Protein AF-A0AAX6HJP5-F1 (afdb_monomer)

Sequence (313 aa):
MLALNCLAAVKKLGSAKICCSQFFSIIPDIIGRLMDRLLDFVPIQKAYYSMKDIGLCREFLFHFGPRAATIKYKNDHGAEEREFWIDLVQNQLQRAIDREKIWSRLTTSESIEVLEKDLAIFGFFIALGRSTQSFLSASGVPIMGDSIEGVIRYLIGGSVLYYPQLSSISSYQLYVEVVCEELEWFPFYQSNLPDSKQMTENKSKQEGIPHREAISLVLDVCSYWMTSFIKHSTLLENPSNIKAKRFLSRGHSKLTECMEELGVPNRDGRVKDIIKDKRNQGSETYLSFSTELNSFDKALASVEEALIRLEVC

Foldseek 3Di:
DVVLLVLLVVVVCPPVNPVDPPVVVCSLVVNLVVLVVVVVPDPLLVSLVVCVVSPNNLSSLLSCLVVLLDPPPPDPVVLVVLLSVQVVQLVLQLVLCVVVVLVVLADDPDDNVLVSNLLSLLLVLLLLLVLLVVLCVVLVHDPPDPLVVVLSCLSNVVVCVVGVSCVPPVSSVVSNVSSNVSCVSHNNDDPDDDPPPDDPDDDDDDPGDPNLRSVLSSLSSQLSVLVSCQPNPPSVVDPSNVPSNVSSVVSNVSSVVSCVVSVVPPCVVVVPVVPPVPPDDDPDDPVVPVVVVVVVVVVNVVVVVVVVVVVVD

Mean predicted aligned error: 12.37 Å

Nearest PDB structures (foldseek):
  2c41-assembly1_C  TM=4.604E-01  e=9.462E-01  Thermosynechococcus vestitus BP-1
  3uno-assembly1_D  TM=4.240E-01  e=1.290E+00  Mycobacterium tuberculosis
  3uno-assembly1_R  TM=4.024E-01  e=1.234E+00  Mycobacterium tuberculosis
  6wm4-assembly1_8  TM=1.820E-01  e=6.643E+00  Homo sapiens

InterPro domains:
  IPR044202 LETM1/MDM38-like [PTHR14009] (2-299)

Radius of gyration: 22.21 Å; Cα contacts (8 Å, |Δi|>4): 219; chains: 1; bounding box: 70×58×52 Å

Structure (mmCIF, N/CA/C/O backbone):
data_AF-A0AAX6HJP5-F1
#
_entry.id   AF-A0AAX6HJP5-F1
#
loop_
_atom_site.group_PDB
_atom_site.id
_atom_site.type_symbol
_atom_site.label_atom_id
_atom_site.label_alt_id
_atom_site.label_comp_id
_atom_site.label_asym_id
_atom_site.label_entity_id
_atom_site.label_seq_id
_atom_site.pdbx_PDB_ins_code
_atom_site.Cartn_x
_atom_site.Cartn_y
_atom_site.Cartn_z
_atom_site.occupancy
_atom_site.B_iso_or_equiv
_atom_site.auth_seq_id
_atom_site.auth_comp_id
_atom_site.auth_asym_id
_atom_site.auth_atom_id
_atom_site.pdbx_PDB_model_num
ATOM 1 N N . MET A 1 1 ? 17.247 5.279 -22.057 1.00 88.69 1 MET A N 1
ATOM 2 C CA . MET A 1 1 ? 16.013 4.638 -22.574 1.00 88.69 1 MET A CA 1
ATOM 3 C C . MET A 1 1 ? 16.265 3.409 -23.442 1.00 88.69 1 MET A C 1
ATOM 5 O O . MET A 1 1 ? 15.760 2.359 -23.079 1.00 88.69 1 MET A O 1
ATOM 9 N N . LEU A 1 2 ? 17.065 3.470 -24.519 1.00 91.44 2 LEU A N 1
ATOM 10 C CA . LEU A 1 2 ? 17.299 2.302 -25.395 1.00 91.44 2 LEU A CA 1
ATOM 11 C C . LEU A 1 2 ? 17.763 1.039 -24.638 1.00 91.44 2 LEU A C 1
ATOM 13 O O . LEU A 1 2 ? 17.190 -0.028 -24.822 1.00 91.44 2 LEU A O 1
ATOM 17 N N . ALA A 1 3 ? 18.737 1.172 -23.730 1.00 92.00 3 ALA A N 1
ATOM 18 C CA . ALA A 1 3 ? 19.230 0.048 -22.927 1.00 92.00 3 ALA A CA 1
ATOM 19 C C . ALA A 1 3 ? 18.135 -0.607 -22.058 1.00 92.00 3 ALA A C 1
ATOM 21 O O . ALA A 1 3 ? 18.056 -1.831 -21.990 1.00 92.00 3 ALA A O 1
ATOM 22 N N . LEU A 1 4 ? 17.256 0.199 -21.447 1.00 92.75 4 LEU A N 1
ATOM 23 C CA . LEU A 1 4 ? 16.132 -0.294 -20.641 1.00 92.75 4 LEU A CA 1
ATOM 24 C C . LEU A 1 4 ? 15.103 -1.035 -21.509 1.00 92.75 4 LEU A C 1
ATOM 26 O O . LEU A 1 4 ? 14.635 -2.094 -21.107 1.00 92.75 4 LEU A O 1
ATOM 30 N N . ASN A 1 5 ? 14.827 -0.554 -22.726 1.00 92.06 5 ASN A N 1
ATOM 31 C CA . ASN A 1 5 ? 13.948 -1.247 -23.678 1.00 92.06 5 ASN A CA 1
ATOM 32 C C . ASN A 1 5 ? 14.500 -2.615 -24.090 1.00 92.06 5 ASN A C 1
ATOM 34 O O . ASN A 1 5 ? 13.758 -3.597 -24.121 1.00 92.06 5 ASN A O 1
ATOM 38 N N . CYS A 1 6 ? 15.802 -2.695 -24.375 1.00 91.00 6 CYS A N 1
ATOM 39 C CA . CYS A 1 6 ? 16.447 -3.961 -24.713 1.00 91.00 6 CYS A CA 1
ATOM 40 C C . CYS A 1 6 ? 16.350 -4.961 -23.554 1.00 91.00 6 CYS A C 1
ATOM 42 O O . CYS A 1 6 ? 15.966 -6.109 -23.765 1.00 91.00 6 CYS A O 1
ATOM 44 N N . LEU A 1 7 ? 16.632 -4.527 -22.321 1.00 90.06 7 LEU A N 1
ATOM 45 C CA . LEU A 1 7 ? 16.527 -5.388 -21.139 1.00 90.06 7 LEU A CA 1
ATOM 46 C C . LEU A 1 7 ? 15.081 -5.807 -20.847 1.00 90.06 7 LEU A C 1
ATOM 48 O O . LEU A 1 7 ? 14.846 -6.962 -20.496 1.00 90.06 7 LEU A O 1
ATOM 52 N N . ALA A 1 8 ? 14.108 -4.918 -21.061 1.00 90.00 8 ALA A N 1
ATOM 53 C CA . ALA A 1 8 ? 12.690 -5.248 -20.954 1.00 90.00 8 ALA A CA 1
ATOM 54 C C . ALA A 1 8 ? 12.281 -6.337 -21.957 1.00 90.00 8 ALA A C 1
ATOM 56 O O . ALA A 1 8 ? 11.591 -7.290 -21.594 1.00 90.00 8 ALA A O 1
ATOM 57 N N . ALA A 1 9 ? 12.746 -6.242 -23.207 1.00 89.94 9 ALA A N 1
ATOM 58 C CA . ALA A 1 9 ? 12.498 -7.257 -24.229 1.00 89.94 9 ALA A CA 1
ATOM 59 C C . ALA A 1 9 ? 13.143 -8.608 -23.870 1.00 89.94 9 ALA A C 1
ATOM 61 O O . ALA A 1 9 ? 12.486 -9.645 -23.950 1.00 89.94 9 ALA A O 1
ATOM 62 N N . VAL A 1 10 ? 14.396 -8.593 -23.404 1.00 87.31 10 VAL A N 1
ATOM 63 C CA . VAL A 1 10 ? 15.106 -9.789 -22.920 1.00 87.31 10 VAL A CA 1
ATOM 64 C C . VAL A 1 10 ? 14.354 -10.441 -21.760 1.00 87.31 10 VAL A C 1
ATOM 66 O O . VAL A 1 10 ? 14.180 -11.659 -21.743 1.00 87.31 10 VAL A O 1
ATOM 69 N N . LYS A 1 11 ? 13.848 -9.651 -20.807 1.00 85.06 11 LYS A N 1
ATOM 70 C CA . LYS A 1 11 ? 13.079 -10.182 -19.679 1.00 85.06 11 LYS A CA 1
ATOM 71 C C . LYS A 1 11 ? 11.748 -10.787 -20.124 1.00 85.06 11 LYS A C 1
ATOM 73 O O . LYS A 1 11 ? 11.412 -11.882 -19.678 1.00 85.06 11 LYS A O 1
ATOM 78 N N . LYS A 1 12 ? 11.023 -10.120 -21.031 1.00 86.62 12 LYS A N 1
ATOM 79 C CA . LYS A 1 12 ? 9.777 -10.635 -21.630 1.00 86.62 12 LYS A CA 1
ATOM 80 C C . LYS A 1 12 ? 9.987 -11.951 -22.381 1.00 86.62 12 LYS A C 1
ATOM 82 O O . LYS A 1 12 ? 9.083 -12.779 -22.412 1.00 86.62 12 LYS A O 1
ATOM 87 N N . LEU A 1 13 ? 11.169 -12.163 -22.963 1.00 84.50 13 LEU A N 1
ATOM 88 C CA . LEU A 1 13 ? 11.516 -13.424 -23.620 1.00 84.50 13 LEU A CA 1
ATOM 89 C C . LEU A 1 13 ? 11.603 -14.594 -22.619 1.00 84.50 13 LEU A C 1
ATOM 91 O O . LEU A 1 13 ? 11.291 -15.730 -22.979 1.00 84.50 13 LEU A O 1
ATOM 95 N N . GLY A 1 14 ? 11.943 -14.303 -21.362 1.00 78.44 14 GLY A N 1
ATOM 96 C CA . GLY A 1 14 ? 11.995 -15.260 -20.263 1.00 78.44 14 GLY A CA 1
ATOM 97 C C . GLY A 1 14 ? 13.285 -16.082 -20.228 1.00 78.44 14 GLY A C 1
ATOM 98 O O . GLY A 1 14 ? 13.922 -16.341 -21.249 1.00 78.44 14 GLY A O 1
ATOM 99 N N . SER A 1 15 ? 13.661 -16.527 -19.028 1.00 73.50 15 SER A N 1
ATOM 100 C CA . SER A 1 15 ? 14.884 -17.307 -18.792 1.00 73.50 15 SER A CA 1
ATOM 101 C C . SER A 1 15 ? 14.880 -18.657 -19.511 1.00 73.50 15 SER A C 1
ATOM 103 O O . SER A 1 15 ? 15.921 -19.103 -19.970 1.00 73.50 15 SER A O 1
ATOM 105 N N . ALA A 1 16 ? 13.714 -19.284 -19.689 1.00 70.38 16 ALA A N 1
ATOM 106 C CA . ALA A 1 16 ? 13.594 -20.576 -20.368 1.00 70.38 16 ALA A CA 1
ATOM 107 C C . ALA A 1 16 ? 14.048 -20.542 -21.840 1.00 70.38 16 ALA A C 1
ATOM 109 O O . ALA A 1 16 ? 14.437 -21.569 -22.388 1.00 70.38 16 ALA A O 1
ATOM 110 N N . LYS A 1 17 ? 14.005 -19.368 -22.484 1.00 71.31 17 LYS A N 1
ATOM 111 C CA . LYS A 1 17 ? 14.410 -19.187 -23.886 1.00 71.31 17 LYS A CA 1
ATOM 112 C C . LYS A 1 17 ? 15.862 -18.726 -24.043 1.00 71.31 17 LYS A C 1
ATOM 114 O O . LYS A 1 17 ? 16.342 -18.629 -25.168 1.00 71.31 17 LYS A O 1
ATOM 119 N N . ILE A 1 18 ? 16.554 -18.426 -22.942 1.00 65.62 18 ILE A N 1
ATOM 120 C CA . ILE A 1 18 ? 17.926 -17.913 -22.935 1.00 65.62 18 ILE A CA 1
ATOM 121 C C . ILE A 1 18 ? 18.775 -18.867 -22.095 1.00 65.62 18 ILE A C 1
ATOM 123 O O . ILE A 1 18 ? 18.615 -18.949 -20.884 1.00 65.62 18 ILE A O 1
ATOM 127 N N . CYS A 1 19 ? 19.717 -19.573 -22.719 1.00 57.62 19 CYS A N 1
ATOM 128 C CA . CYS A 1 19 ? 20.477 -20.665 -22.095 1.00 57.62 19 CYS A CA 1
ATOM 129 C C . CYS A 1 19 ? 21.476 -20.249 -20.985 1.00 57.62 19 CYS A C 1
ATOM 131 O O . CYS A 1 19 ? 22.376 -21.022 -20.670 1.00 57.62 19 CYS A O 1
ATOM 133 N N . CYS A 1 20 ? 21.368 -19.053 -20.391 1.00 76.81 20 CYS A N 1
ATOM 134 C CA . CYS A 1 20 ? 22.294 -18.569 -19.363 1.00 76.81 20 CYS A CA 1
ATOM 135 C C . CYS A 1 20 ? 21.555 -18.023 -18.131 1.00 76.81 20 CYS A C 1
ATOM 137 O O . CYS A 1 20 ? 21.109 -16.873 -18.100 1.00 76.81 20 CYS A O 1
ATOM 139 N N . SER A 1 21 ? 21.473 -18.846 -17.082 1.00 77.88 21 SER A N 1
ATOM 140 C CA . SER A 1 21 ? 20.877 -18.477 -15.790 1.00 77.88 21 SER A CA 1
ATOM 141 C C . SER A 1 21 ? 21.638 -17.348 -15.088 1.00 77.88 21 SER A C 1
ATOM 143 O O . SER A 1 21 ? 21.014 -16.452 -14.525 1.00 77.88 21 SER A O 1
ATOM 145 N N . GLN A 1 22 ? 22.972 -17.348 -15.187 1.00 82.06 22 GLN A N 1
ATOM 146 C CA . GLN A 1 22 ? 23.844 -16.321 -14.603 1.00 82.06 22 GLN A CA 1
ATOM 147 C C . GLN A 1 22 ? 23.595 -14.936 -15.211 1.00 82.06 22 GLN A C 1
ATOM 149 O O . GLN A 1 22 ? 23.614 -13.927 -14.512 1.00 82.06 22 GLN A O 1
ATOM 154 N N . PHE A 1 23 ? 23.321 -14.875 -16.515 1.00 81.31 23 PHE A N 1
ATOM 155 C CA . PHE A 1 23 ? 22.966 -13.620 -17.166 1.00 81.31 23 PHE A CA 1
ATOM 156 C C . PHE A 1 23 ? 21.624 -13.101 -16.641 1.00 81.31 23 PHE A C 1
ATOM 158 O O . PHE A 1 23 ? 21.526 -11.943 -16.240 1.00 81.31 23 PHE A O 1
ATOM 165 N N . PHE A 1 24 ? 20.609 -13.969 -16.560 1.00 82.75 24 PHE A N 1
ATOM 166 C CA . PHE A 1 24 ? 19.277 -13.574 -16.100 1.00 82.75 24 PHE A CA 1
ATOM 167 C C . PHE A 1 24 ? 19.257 -13.122 -14.630 1.00 82.75 24 PHE A C 1
ATOM 169 O O . PHE A 1 24 ? 18.496 -12.219 -14.290 1.00 82.75 24 PHE A O 1
ATOM 176 N N . SER A 1 25 ? 20.126 -13.671 -13.770 1.00 84.81 25 SER A N 1
ATOM 177 C CA . SER A 1 25 ? 20.243 -13.231 -12.370 1.00 84.81 25 SER A CA 1
ATOM 178 C C . SER A 1 25 ? 20.824 -11.824 -12.204 1.00 84.81 25 SER A C 1
ATOM 180 O O . SER A 1 25 ? 20.546 -11.177 -11.201 1.00 84.81 25 SER A O 1
ATOM 182 N N . ILE A 1 26 ? 21.608 -11.332 -13.170 1.00 88.62 26 ILE A N 1
ATOM 183 C CA . ILE A 1 26 ? 22.244 -10.003 -13.102 1.00 88.62 26 ILE A CA 1
ATOM 184 C C . ILE A 1 26 ? 21.336 -8.913 -13.710 1.00 88.62 26 ILE A C 1
ATOM 186 O O . ILE A 1 26 ? 21.498 -7.729 -13.418 1.00 88.62 26 ILE A O 1
ATOM 190 N N . ILE A 1 27 ? 20.343 -9.289 -14.528 1.00 87.94 27 ILE A N 1
ATOM 191 C CA . ILE A 1 27 ? 19.431 -8.343 -15.196 1.00 87.94 27 ILE A CA 1
ATOM 192 C C . ILE A 1 27 ? 18.762 -7.359 -14.218 1.00 87.94 27 ILE A C 1
ATOM 194 O O . ILE A 1 27 ? 18.800 -6.165 -14.517 1.00 87.94 27 ILE A O 1
ATOM 198 N N . PRO A 1 28 ? 18.183 -7.780 -13.072 1.00 89.00 28 PRO A N 1
ATOM 199 C CA . PRO A 1 28 ? 17.549 -6.843 -12.143 1.00 89.00 28 PRO A CA 1
ATOM 200 C C . PRO A 1 28 ? 18.505 -5.760 -11.623 1.00 89.00 28 PRO A C 1
ATOM 202 O O . PRO A 1 28 ? 18.135 -4.591 -11.601 1.00 89.00 28 PRO A O 1
ATOM 205 N N . ASP A 1 29 ? 19.748 -6.124 -11.296 1.00 89.94 29 ASP A N 1
ATOM 206 C CA . ASP A 1 29 ? 20.788 -5.190 -10.836 1.00 89.94 29 ASP A CA 1
ATOM 207 C C . ASP A 1 29 ? 21.183 -4.185 -11.936 1.00 89.94 29 ASP A C 1
ATOM 209 O O . ASP A 1 29 ? 21.312 -2.984 -11.697 1.00 89.94 29 ASP A O 1
ATOM 213 N N . ILE A 1 30 ? 21.316 -4.643 -13.187 1.00 92.19 30 ILE A N 1
ATOM 214 C CA . ILE A 1 30 ? 21.578 -3.747 -14.325 1.00 92.19 30 ILE A CA 1
ATOM 215 C C . ILE A 1 30 ? 20.396 -2.799 -14.562 1.00 92.19 30 ILE A C 1
ATOM 217 O O . ILE A 1 30 ? 20.619 -1.607 -14.779 1.00 92.19 30 ILE A O 1
ATOM 221 N N . ILE A 1 31 ? 19.160 -3.309 -14.522 1.00 93.75 31 ILE A N 1
ATOM 222 C CA . ILE A 1 31 ? 17.950 -2.490 -14.663 1.00 93.75 31 ILE A CA 1
ATOM 223 C C . ILE A 1 31 ? 17.920 -1.415 -13.574 1.00 93.75 31 ILE A C 1
ATOM 225 O O . ILE A 1 31 ? 17.755 -0.246 -13.914 1.00 93.75 31 ILE A O 1
ATOM 229 N N . GLY A 1 32 ? 18.159 -1.785 -12.312 1.00 92.75 32 GLY A N 1
ATOM 230 C CA . GLY A 1 32 ? 18.206 -0.853 -11.185 1.00 92.75 32 GLY A CA 1
ATOM 231 C C . GLY A 1 32 ? 19.222 0.270 -11.394 1.00 92.75 32 GLY A C 1
ATOM 232 O O . GLY A 1 32 ? 18.859 1.442 -11.384 1.00 92.75 32 GLY A O 1
ATOM 233 N N . ARG A 1 33 ? 20.473 -0.063 -11.743 1.00 94.06 33 ARG A N 1
ATOM 234 C CA . ARG A 1 33 ? 21.506 0.953 -12.035 1.00 94.06 33 ARG A CA 1
ATOM 235 C C . ARG A 1 33 ? 21.133 1.885 -13.187 1.00 94.06 33 ARG A C 1
ATOM 237 O O . ARG A 1 33 ? 21.457 3.071 -13.163 1.00 94.06 33 ARG A O 1
ATOM 244 N N . LEU A 1 34 ? 20.496 1.359 -14.231 1.00 94.19 34 LEU A N 1
ATOM 245 C CA . LEU A 1 34 ? 20.038 2.173 -15.358 1.00 94.19 34 LEU A CA 1
ATOM 246 C C . LEU A 1 34 ? 18.848 3.060 -14.977 1.00 94.19 34 LEU A C 1
ATOM 248 O O . LEU A 1 34 ? 18.743 4.171 -15.493 1.00 94.19 34 LEU A O 1
ATOM 252 N N . MET A 1 35 ? 17.970 2.586 -14.094 1.00 94.44 35 MET A N 1
ATOM 253 C CA . MET A 1 35 ? 16.883 3.375 -13.520 1.00 94.44 35 MET A CA 1
ATOM 254 C C . MET A 1 35 ? 17.419 4.488 -12.611 1.00 94.44 35 MET A C 1
ATOM 256 O O . MET A 1 35 ? 16.945 5.614 -12.720 1.00 94.44 35 MET A O 1
ATOM 260 N N . ASP A 1 36 ? 18.445 4.230 -11.794 1.00 93.31 36 ASP A N 1
ATOM 261 C CA . ASP A 1 36 ? 19.109 5.269 -10.992 1.00 93.31 36 ASP A CA 1
ATOM 262 C C . ASP A 1 36 ? 19.655 6.379 -11.891 1.00 93.31 36 ASP A C 1
ATOM 264 O O . ASP A 1 36 ? 19.355 7.554 -11.696 1.00 93.31 36 ASP A O 1
ATOM 268 N N . ARG A 1 37 ? 20.367 5.994 -12.958 1.00 92.94 37 ARG A N 1
ATOM 269 C CA . ARG A 1 37 ? 20.853 6.937 -13.974 1.00 92.94 37 ARG A CA 1
ATOM 270 C C . ARG A 1 37 ? 19.732 7.680 -14.683 1.00 92.94 37 ARG A C 1
ATOM 272 O O . ARG A 1 37 ? 19.944 8.801 -15.118 1.00 92.94 37 ARG A O 1
ATOM 279 N N . LEU A 1 38 ? 18.558 7.076 -14.849 1.00 92.06 38 LEU A N 1
ATOM 280 C CA . LEU A 1 38 ? 17.418 7.750 -15.465 1.00 92.06 38 LEU A CA 1
ATOM 281 C C . LEU A 1 38 ? 16.926 8.910 -14.587 1.00 92.06 38 LEU A C 1
ATOM 283 O O . LEU A 1 38 ? 16.578 9.958 -15.129 1.00 92.06 38 LEU A O 1
ATOM 287 N N . LEU A 1 39 ? 16.949 8.753 -13.260 1.00 90.31 39 LEU A N 1
ATOM 288 C CA . LEU A 1 39 ? 16.551 9.811 -12.327 1.00 90.31 39 LEU A CA 1
ATOM 289 C C . LEU A 1 39 ? 17.506 11.013 -12.313 1.00 90.31 39 LEU A C 1
ATOM 291 O O . LEU A 1 39 ? 17.084 12.095 -11.916 1.00 90.31 39 LEU A O 1
ATOM 295 N N . ASP A 1 40 ? 18.736 10.865 -12.820 1.00 90.88 40 ASP A N 1
ATOM 296 C CA . ASP A 1 40 ? 19.644 11.999 -13.060 1.00 90.88 40 ASP A CA 1
ATOM 297 C C . ASP A 1 40 ? 19.095 12.957 -14.144 1.00 90.88 40 ASP A C 1
ATOM 299 O O . ASP A 1 40 ? 19.499 14.117 -14.214 1.00 90.88 40 ASP A O 1
ATOM 303 N N . PHE A 1 41 ? 18.178 12.487 -15.002 1.00 89.81 41 PHE A N 1
ATOM 304 C CA . PHE A 1 41 ? 17.677 13.236 -16.162 1.00 89.81 41 PHE A CA 1
ATOM 305 C C . PHE A 1 41 ? 16.179 13.542 -16.122 1.00 89.81 41 PHE A C 1
ATOM 307 O O . PHE A 1 41 ? 15.735 14.469 -16.802 1.00 89.81 41 PHE A O 1
ATOM 314 N N . VAL A 1 42 ? 15.376 12.763 -15.392 1.00 91.19 42 VAL A N 1
ATOM 315 C CA . VAL A 1 42 ? 13.920 12.949 -15.329 1.00 91.19 42 VAL A CA 1
ATOM 316 C C . VAL A 1 42 ? 13.374 12.779 -13.907 1.00 91.19 42 VAL A C 1
ATOM 318 O O . VAL A 1 42 ? 13.879 11.949 -13.154 1.00 91.19 42 VAL A O 1
ATOM 321 N N . PRO A 1 43 ? 12.292 13.496 -13.542 1.00 90.88 43 PRO A N 1
ATOM 322 C CA . PRO A 1 43 ? 11.585 13.272 -12.285 1.00 90.88 43 PRO A CA 1
ATOM 323 C C . PRO A 1 43 ? 11.063 11.840 -12.148 1.00 90.88 43 PRO A C 1
ATOM 325 O O . PRO A 1 43 ? 10.710 11.190 -13.139 1.00 90.88 43 PRO A O 1
ATOM 328 N N . ILE A 1 44 ? 10.921 11.386 -10.903 1.00 91.44 44 ILE A N 1
ATOM 329 C CA . ILE A 1 44 ? 10.525 10.012 -10.572 1.00 91.44 44 ILE A CA 1
ATOM 330 C C . ILE A 1 44 ? 9.172 9.606 -11.167 1.00 91.44 44 ILE A C 1
ATOM 332 O O . ILE A 1 44 ? 9.037 8.499 -11.683 1.00 91.44 44 ILE A O 1
ATOM 336 N N . GLN A 1 45 ? 8.208 10.528 -11.214 1.00 92.12 45 GLN A N 1
ATOM 337 C CA . GLN A 1 45 ? 6.909 10.296 -11.842 1.00 92.12 45 GLN A CA 1
ATOM 338 C C . GLN A 1 45 ? 7.047 10.002 -13.346 1.00 92.12 45 GLN A C 1
ATOM 340 O O . GLN A 1 45 ? 6.453 9.054 -13.859 1.00 92.12 45 GLN A O 1
ATOM 345 N N . LYS A 1 46 ? 7.874 10.771 -14.070 1.00 93.00 46 LYS A N 1
ATOM 346 C CA . LYS A 1 46 ? 8.130 10.529 -15.502 1.00 93.00 46 LYS A CA 1
ATOM 347 C C . LYS A 1 46 ? 8.889 9.222 -15.720 1.00 93.00 46 LYS A C 1
ATOM 349 O O . LYS A 1 46 ? 8.605 8.507 -16.684 1.00 93.00 46 LYS A O 1
ATOM 354 N N . ALA A 1 47 ? 9.824 8.895 -14.828 1.00 94.00 47 ALA A N 1
ATOM 355 C CA . ALA A 1 47 ? 10.518 7.614 -14.856 1.00 94.00 47 ALA A CA 1
ATOM 356 C C . ALA A 1 47 ? 9.541 6.444 -14.661 1.00 94.00 47 ALA A C 1
ATOM 358 O O . ALA A 1 47 ? 9.593 5.497 -15.442 1.00 94.00 47 ALA A O 1
ATOM 359 N N . TYR A 1 48 ? 8.607 6.536 -13.708 1.00 95.19 48 TYR A N 1
ATOM 360 C CA . TYR A 1 48 ? 7.585 5.514 -13.476 1.00 95.19 48 TYR A CA 1
ATOM 361 C C . TYR A 1 48 ? 6.762 5.228 -14.732 1.00 95.19 48 TYR A C 1
ATOM 363 O O . TYR A 1 48 ? 6.692 4.078 -15.164 1.00 95.19 48 TYR A O 1
ATOM 371 N N . TYR A 1 49 ? 6.191 6.261 -15.360 1.00 94.81 49 TYR A N 1
ATOM 372 C CA . TYR A 1 49 ? 5.395 6.080 -16.577 1.00 94.81 49 TYR A CA 1
ATOM 373 C C . TYR A 1 49 ? 6.228 5.498 -17.723 1.00 94.81 49 TYR A C 1
ATOM 375 O O . TYR A 1 49 ? 5.805 4.539 -18.362 1.00 94.81 49 TYR A O 1
ATOM 383 N N . SER A 1 50 ? 7.469 5.966 -17.885 1.00 94.56 50 SER A N 1
ATOM 384 C CA . SER A 1 50 ? 8.393 5.407 -18.877 1.00 94.56 50 SER A CA 1
ATOM 385 C C . SER A 1 50 ? 8.672 3.917 -18.642 1.00 94.56 50 SER A C 1
ATOM 387 O O . SER A 1 50 ? 8.759 3.149 -19.597 1.00 94.56 50 SER A O 1
ATOM 389 N N . MET A 1 51 ? 8.829 3.489 -17.383 1.00 95.50 51 MET A N 1
ATOM 390 C CA . MET A 1 51 ? 9.056 2.080 -17.033 1.00 95.50 51 MET A CA 1
ATOM 391 C C . MET A 1 51 ? 7.788 1.243 -17.183 1.00 95.50 51 MET A C 1
ATOM 393 O O . MET A 1 51 ? 7.853 0.099 -17.637 1.00 95.50 51 MET A O 1
ATOM 397 N N . LYS A 1 52 ? 6.629 1.813 -16.854 1.00 93.62 52 LYS A N 1
ATOM 398 C CA . LYS A 1 52 ? 5.327 1.179 -17.043 1.00 93.62 52 LYS A CA 1
ATOM 399 C C . LYS A 1 52 ? 5.077 0.850 -18.516 1.00 93.62 52 LYS A C 1
ATOM 401 O O . LYS A 1 52 ? 4.740 -0.294 -18.813 1.00 93.62 52 LYS A O 1
ATOM 406 N N . ASP A 1 53 ? 5.328 1.795 -19.420 1.00 93.75 53 ASP A N 1
ATOM 407 C CA . ASP A 1 53 ? 5.080 1.639 -20.861 1.00 93.75 53 ASP A CA 1
ATOM 408 C C . ASP A 1 53 ? 5.899 0.503 -21.486 1.00 93.75 53 ASP A C 1
ATOM 410 O O . ASP A 1 53 ? 5.440 -0.218 -22.373 1.00 93.75 53 ASP A O 1
ATOM 414 N N . ILE A 1 54 ? 7.116 0.291 -20.988 1.00 93.94 54 ILE A N 1
ATOM 415 C CA . ILE A 1 54 ? 8.036 -0.716 -21.531 1.00 93.94 54 ILE A CA 1
ATOM 416 C C . ILE A 1 54 ? 7.873 -2.079 -20.835 1.00 93.94 54 ILE A C 1
ATOM 418 O O . ILE A 1 54 ? 8.408 -3.091 -21.301 1.00 93.94 54 ILE A O 1
ATOM 422 N N . GLY A 1 55 ? 7.053 -2.140 -19.780 1.00 92.44 55 GLY A N 1
ATOM 423 C CA . GLY A 1 55 ? 6.740 -3.348 -19.016 1.00 92.44 55 GLY A CA 1
ATOM 424 C C . GLY A 1 55 ? 7.712 -3.652 -17.874 1.00 92.44 55 GLY A C 1
ATOM 425 O O . GLY A 1 55 ? 7.820 -4.811 -17.493 1.00 92.44 55 GLY A O 1
ATOM 426 N N . LEU A 1 56 ? 8.403 -2.637 -17.344 1.00 94.25 56 LEU A N 1
ATOM 427 C CA . LEU A 1 56 ? 9.300 -2.717 -16.180 1.00 94.25 56 LEU A CA 1
ATOM 428 C C . LEU A 1 56 ? 8.680 -2.103 -14.908 1.00 94.25 56 LEU A C 1
ATOM 430 O O . LEU A 1 56 ? 9.389 -1.610 -14.030 1.00 94.25 56 LEU A O 1
ATOM 434 N N . CYS A 1 57 ? 7.345 -2.075 -14.819 1.00 93.31 57 CYS A N 1
ATOM 435 C CA . CYS A 1 57 ? 6.627 -1.474 -13.689 1.00 93.31 57 CYS A CA 1
ATOM 436 C C . CYS A 1 57 ? 7.018 -2.136 -12.359 1.00 93.31 57 CYS A C 1
ATOM 438 O O . CYS A 1 57 ? 7.355 -1.445 -11.404 1.00 93.31 57 CYS A O 1
ATOM 440 N N . ARG A 1 58 ? 7.037 -3.475 -12.302 1.00 91.88 58 ARG A N 1
ATOM 441 C CA . ARG A 1 58 ? 7.367 -4.211 -11.073 1.00 91.88 58 ARG A CA 1
ATOM 442 C C . ARG A 1 58 ? 8.792 -3.899 -10.617 1.00 91.88 58 ARG A C 1
ATOM 444 O O . ARG A 1 58 ? 9.027 -3.647 -9.450 1.00 91.88 58 ARG A O 1
ATOM 451 N N . GLU A 1 59 ? 9.741 -3.867 -11.532 1.00 93.06 59 GLU A N 1
ATOM 452 C CA . GLU A 1 59 ? 11.149 -3.590 -11.269 1.00 93.06 59 GLU A CA 1
ATOM 453 C C . GLU A 1 59 ? 11.341 -2.176 -10.751 1.00 93.06 59 GLU A C 1
ATOM 455 O O . GLU A 1 59 ? 12.072 -1.988 -9.788 1.00 93.06 59 GLU A O 1
ATOM 460 N N . PHE A 1 60 ? 10.637 -1.206 -11.336 1.00 94.94 60 PHE A N 1
ATOM 461 C CA . PHE A 1 60 ? 10.611 0.152 -10.814 1.00 94.94 60 PHE A CA 1
ATOM 462 C C . PHE A 1 60 ? 10.117 0.177 -9.362 1.00 94.94 60 PHE A C 1
ATOM 464 O O . PHE A 1 60 ? 10.751 0.801 -8.515 1.00 94.94 60 PHE A O 1
ATOM 471 N N . LEU A 1 61 ? 9.012 -0.516 -9.067 1.00 94.31 61 LEU A N 1
ATOM 472 C CA . LEU A 1 61 ? 8.424 -0.561 -7.726 1.00 94.31 61 LEU A CA 1
ATOM 473 C C . LEU A 1 61 ? 9.352 -1.233 -6.711 1.00 94.31 61 LEU A C 1
ATOM 475 O O . LEU A 1 61 ? 9.580 -0.681 -5.646 1.00 94.31 61 LEU A O 1
ATOM 479 N N . PHE A 1 62 ? 9.943 -2.380 -7.042 1.00 91.75 62 PHE A N 1
ATOM 480 C CA . PHE A 1 62 ? 10.878 -3.063 -6.142 1.00 91.75 62 PHE A CA 1
ATOM 481 C C . PHE A 1 62 ? 12.194 -2.289 -5.960 1.00 91.75 62 PHE A C 1
ATOM 483 O O . PHE A 1 62 ? 12.775 -2.320 -4.878 1.00 91.75 62 PHE A O 1
ATOM 490 N N . HIS A 1 63 ? 12.663 -1.582 -6.993 1.00 92.44 63 HIS A N 1
ATOM 491 C CA . HIS A 1 63 ? 13.905 -0.806 -6.934 1.00 92.44 63 HIS A CA 1
ATOM 492 C C . HIS A 1 63 ? 13.734 0.510 -6.162 1.00 92.44 63 HIS A C 1
ATOM 494 O O . HIS A 1 63 ? 14.552 0.835 -5.304 1.00 92.44 63 HIS A O 1
ATOM 500 N N . PHE A 1 64 ? 12.652 1.255 -6.412 1.00 91.50 64 PHE A N 1
ATOM 501 C CA . PHE A 1 64 ? 12.408 2.562 -5.788 1.00 91.50 64 PHE A CA 1
ATOM 502 C C . PHE A 1 64 ? 11.419 2.542 -4.615 1.00 91.50 64 PHE A C 1
ATOM 504 O O . PHE A 1 64 ? 11.331 3.528 -3.888 1.00 91.50 64 PHE A O 1
ATOM 511 N N . GLY A 1 65 ? 10.723 1.439 -4.350 1.00 89.44 65 GLY A N 1
ATOM 512 C CA . GLY A 1 65 ? 9.847 1.278 -3.183 1.00 89.44 65 GLY A CA 1
ATOM 513 C C . GLY A 1 65 ? 10.520 1.605 -1.842 1.00 89.44 65 GLY A C 1
ATOM 514 O O . GLY A 1 65 ? 9.941 2.353 -1.052 1.00 89.44 65 GLY A O 1
ATOM 515 N N . PRO A 1 66 ? 11.776 1.179 -1.584 1.00 88.12 66 PRO A N 1
ATOM 516 C CA . PRO A 1 66 ? 12.505 1.586 -0.380 1.00 88.12 66 PRO A CA 1
ATOM 517 C C . PRO A 1 66 ? 12.659 3.105 -0.216 1.00 88.12 66 PRO A C 1
ATOM 519 O O . PRO A 1 66 ? 12.688 3.604 0.911 1.00 88.12 66 PRO A O 1
ATOM 522 N N . ARG A 1 67 ? 12.735 3.852 -1.325 1.00 86.38 67 ARG A N 1
ATOM 523 C CA . ARG A 1 67 ? 12.809 5.320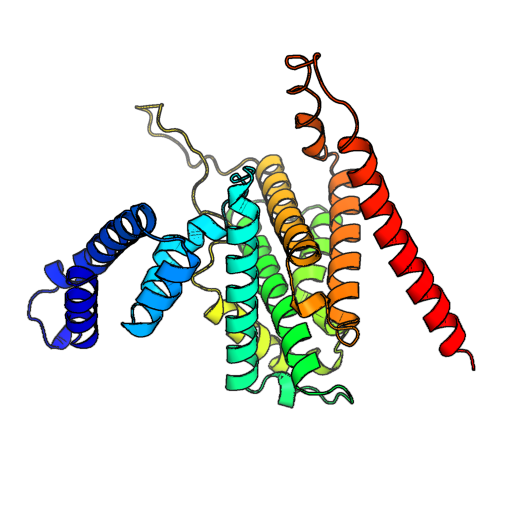 -1.319 1.00 86.38 67 ARG A CA 1
ATOM 524 C C . ARG A 1 67 ? 11.490 5.932 -0.845 1.00 86.38 67 ARG A C 1
ATOM 526 O O . ARG A 1 67 ? 11.526 6.836 -0.016 1.00 86.38 67 ARG A O 1
ATOM 533 N N . ALA A 1 68 ? 10.354 5.378 -1.273 1.00 81.38 68 ALA A N 1
ATOM 534 C CA . ALA A 1 68 ? 9.020 5.789 -0.826 1.00 81.38 68 ALA A CA 1
ATOM 535 C C . ALA A 1 68 ? 8.815 5.604 0.690 1.00 81.38 68 ALA A C 1
ATOM 537 O O . ALA A 1 68 ? 8.175 6.425 1.344 1.00 81.38 68 ALA A O 1
ATOM 538 N N . ALA A 1 69 ? 9.395 4.542 1.260 1.00 79.88 69 ALA A N 1
ATOM 539 C CA . ALA A 1 69 ? 9.316 4.228 2.687 1.00 79.88 69 ALA A CA 1
ATOM 540 C C . ALA A 1 69 ? 10.313 5.004 3.571 1.00 79.88 69 ALA A C 1
ATOM 542 O O . ALA A 1 69 ? 10.286 4.889 4.797 1.00 79.88 69 ALA A O 1
ATOM 543 N N . THR A 1 70 ? 11.211 5.801 2.984 1.00 78.81 70 THR A N 1
ATOM 544 C CA . THR A 1 70 ? 12.258 6.489 3.745 1.00 78.81 70 THR A CA 1
ATOM 545 C C . THR A 1 70 ? 11.737 7.787 4.372 1.00 78.81 70 THR A C 1
ATOM 547 O O . THR A 1 70 ? 11.599 8.812 3.710 1.00 78.81 70 THR A O 1
ATOM 550 N N . ILE A 1 71 ? 11.562 7.778 5.698 1.00 63.50 71 ILE A N 1
ATOM 551 C CA . ILE A 1 71 ? 11.067 8.915 6.508 1.00 63.50 71 ILE A CA 1
ATOM 552 C C . ILE A 1 71 ? 12.025 10.137 6.486 1.00 63.50 71 ILE A C 1
ATOM 554 O O . ILE A 1 71 ? 11.642 11.252 6.837 1.00 63.50 71 ILE A O 1
ATOM 558 N N . LYS A 1 72 ? 13.291 9.960 6.071 1.00 58.31 72 LYS A N 1
ATOM 559 C CA . LYS A 1 72 ? 14.364 10.970 6.201 1.00 58.31 72 LYS A CA 1
ATOM 560 C C . LYS A 1 72 ? 14.341 12.111 5.163 1.00 58.31 72 LYS A C 1
ATOM 562 O O . LYS A 1 72 ? 15.070 13.084 5.346 1.00 58.31 72 LYS A O 1
ATOM 567 N N . TYR A 1 73 ? 13.533 12.055 4.102 1.00 51.91 73 TYR A N 1
ATOM 568 C CA . TYR A 1 73 ? 13.538 13.083 3.044 1.00 51.91 73 TYR A CA 1
ATOM 569 C C . TYR A 1 73 ? 12.627 14.287 3.381 1.00 51.91 73 TYR A C 1
ATOM 571 O O . TYR A 1 73 ? 11.549 14.467 2.813 1.00 51.91 73 TYR A O 1
ATOM 579 N N . LYS A 1 74 ? 13.073 15.140 4.318 1.00 48.25 74 LYS A N 1
ATOM 580 C CA . LYS A 1 74 ? 12.449 16.436 4.679 1.00 48.25 74 LYS A CA 1
ATOM 581 C C . LYS A 1 74 ? 13.098 17.637 3.949 1.00 48.25 74 LYS A C 1
ATOM 583 O O . LYS A 1 74 ? 13.473 18.604 4.597 1.00 48.25 74 LYS A O 1
ATOM 588 N N . ASN A 1 75 ? 13.233 17.594 2.622 1.00 41.59 75 ASN A N 1
ATOM 589 C CA . ASN A 1 75 ? 13.573 18.785 1.817 1.00 41.59 75 ASN A CA 1
ATOM 590 C C . ASN A 1 75 ? 12.429 19.108 0.843 1.00 41.59 75 ASN A C 1
ATOM 592 O O . ASN A 1 75 ? 11.650 18.213 0.518 1.00 41.59 75 ASN A O 1
ATOM 596 N N . ASP A 1 76 ? 12.335 20.356 0.375 1.00 44.31 76 ASP A N 1
ATOM 597 C CA . ASP A 1 76 ? 11.192 20.908 -0.382 1.00 44.31 76 ASP A CA 1
ATOM 598 C C . ASP A 1 76 ? 10.816 20.130 -1.662 1.00 44.31 76 ASP A C 1
ATOM 600 O O . ASP A 1 76 ? 9.641 20.045 -2.003 1.00 44.31 76 ASP A O 1
ATOM 604 N N . HIS A 1 77 ? 11.764 19.438 -2.308 1.00 51.84 77 HIS A N 1
ATOM 605 C CA . HIS A 1 77 ? 11.487 18.523 -3.434 1.00 51.84 77 HIS A CA 1
ATOM 606 C C . HIS A 1 77 ? 10.803 17.199 -3.031 1.00 51.84 77 HIS A C 1
ATOM 608 O O . HIS A 1 77 ? 10.420 16.404 -3.884 1.00 51.84 77 HIS A O 1
ATOM 614 N N . GLY A 1 78 ? 10.656 16.934 -1.732 1.00 68.06 78 GLY A N 1
ATOM 615 C CA . GLY A 1 78 ? 10.049 15.716 -1.203 1.00 68.06 78 GLY A CA 1
ATOM 616 C C . GLY A 1 78 ? 8.522 15.744 -1.164 1.00 68.06 78 GLY A C 1
ATOM 617 O O . GLY A 1 78 ? 7.924 14.689 -0.994 1.00 68.06 78 GLY A O 1
ATOM 618 N N . ALA A 1 79 ? 7.873 16.907 -1.291 1.00 76.62 79 ALA A N 1
ATOM 619 C CA . ALA A 1 79 ? 6.409 16.985 -1.269 1.00 76.62 79 ALA A CA 1
ATOM 620 C C . ALA A 1 79 ? 5.786 16.389 -2.540 1.00 76.62 79 ALA A C 1
ATOM 622 O O . ALA A 1 79 ? 4.953 15.497 -2.429 1.00 76.62 79 ALA A O 1
ATOM 623 N N . GLU A 1 80 ? 6.267 16.802 -3.717 1.00 82.94 80 GLU A N 1
ATOM 624 C CA . GLU A 1 80 ? 5.821 16.272 -5.016 1.00 82.94 80 GLU A CA 1
ATOM 625 C C . GLU A 1 80 ? 6.076 14.763 -5.128 1.00 82.94 80 GLU A C 1
ATOM 627 O O . GLU A 1 80 ? 5.241 14.004 -5.613 1.00 82.94 80 GLU A O 1
ATOM 632 N N . GLU A 1 81 ? 7.230 14.299 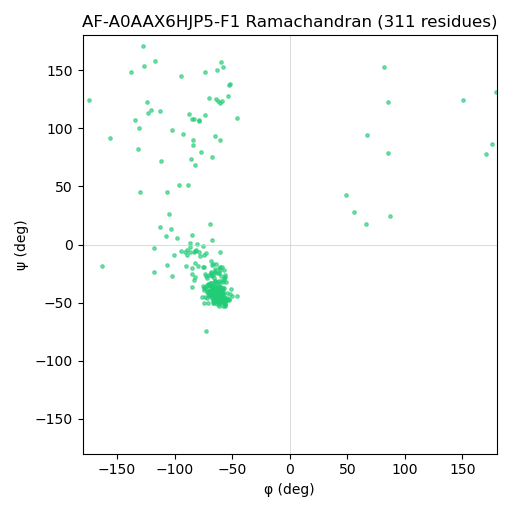-4.639 1.00 86.56 81 GLU A N 1
ATOM 633 C CA . GLU A 1 81 ? 7.544 12.872 -4.630 1.00 86.56 81 GLU A CA 1
ATOM 634 C C . GLU A 1 81 ? 6.651 12.089 -3.651 1.00 86.56 81 GLU A C 1
ATOM 636 O O . GLU A 1 81 ? 6.204 10.992 -3.984 1.00 86.56 81 GLU A O 1
ATOM 641 N N . ARG A 1 82 ? 6.349 12.633 -2.463 1.00 86.44 82 ARG A N 1
ATOM 642 C CA . ARG A 1 82 ? 5.405 12.003 -1.522 1.00 86.44 82 ARG A CA 1
ATOM 643 C C . ARG A 1 82 ? 4.004 11.907 -2.105 1.00 86.44 82 ARG A C 1
ATOM 645 O O . ARG A 1 82 ? 3.383 10.855 -1.986 1.00 86.44 82 ARG A O 1
ATOM 652 N N . GLU A 1 83 ? 3.526 12.979 -2.725 1.00 88.56 83 GLU A N 1
ATOM 653 C CA . GLU A 1 83 ? 2.232 13.003 -3.405 1.00 88.56 83 GLU A CA 1
ATOM 654 C C . GLU A 1 83 ? 2.186 11.950 -4.512 1.00 88.56 83 GLU A C 1
ATOM 656 O O . GLU A 1 83 ? 1.262 11.142 -4.546 1.00 88.56 83 GLU A O 1
ATOM 661 N N . PHE A 1 84 ? 3.239 11.863 -5.332 1.00 91.81 84 PHE A N 1
ATOM 662 C CA . PHE A 1 84 ? 3.374 10.814 -6.338 1.00 91.81 84 PHE A CA 1
ATOM 663 C C . PHE A 1 84 ? 3.275 9.404 -5.737 1.00 91.81 84 PHE A C 1
ATOM 665 O O . PHE A 1 84 ? 2.544 8.570 -6.268 1.00 91.81 84 PHE A O 1
ATOM 672 N N . TRP A 1 85 ? 3.996 9.114 -4.649 1.00 92.69 85 TRP A N 1
ATOM 673 C CA . TRP A 1 85 ? 3.964 7.785 -4.034 1.00 92.69 85 TRP A CA 1
ATOM 674 C C . TRP A 1 85 ? 2.597 7.443 -3.440 1.00 92.69 85 TRP A C 1
ATOM 676 O O . TRP A 1 85 ? 2.142 6.309 -3.586 1.00 92.69 85 TRP A O 1
ATOM 686 N N . ILE A 1 86 ? 1.936 8.413 -2.804 1.00 92.62 86 ILE A N 1
ATOM 687 C CA . ILE A 1 86 ? 0.592 8.238 -2.243 1.00 92.62 86 ILE A CA 1
ATOM 688 C C . ILE A 1 86 ? -0.421 7.995 -3.357 1.00 92.62 86 ILE A C 1
ATOM 690 O O . ILE A 1 86 ? -1.134 6.993 -3.306 1.00 92.62 86 ILE A O 1
ATOM 694 N N . ASP A 1 87 ? -0.434 8.841 -4.389 1.00 93.25 87 ASP A N 1
ATOM 695 C CA . ASP A 1 87 ? -1.317 8.683 -5.546 1.00 93.25 87 ASP A CA 1
ATOM 696 C C . ASP A 1 87 ? -1.083 7.335 -6.242 1.00 93.25 87 ASP A C 1
ATOM 698 O O . ASP A 1 87 ? -2.025 6.604 -6.551 1.00 93.25 87 ASP A O 1
ATOM 702 N N . LEU A 1 88 ? 0.180 6.940 -6.424 1.00 94.44 88 LEU A N 1
ATOM 703 C CA . LEU A 1 88 ? 0.529 5.667 -7.042 1.00 94.44 88 LEU A CA 1
ATOM 704 C C . LEU A 1 88 ? -0.031 4.474 -6.260 1.00 94.44 88 LEU A C 1
ATOM 706 O O . LEU A 1 88 ? -0.647 3.588 -6.856 1.00 94.44 88 LEU A O 1
ATOM 710 N N . VAL A 1 89 ? 0.186 4.448 -4.945 1.00 95.00 89 VAL A N 1
ATOM 711 C CA . VAL A 1 89 ? -0.296 3.387 -4.053 1.00 95.00 89 VAL A CA 1
ATOM 712 C C . VAL A 1 89 ? -1.821 3.337 -4.049 1.00 95.00 89 VAL A C 1
ATOM 714 O O . VAL A 1 89 ? -2.406 2.269 -4.225 1.00 95.00 89 VAL A O 1
ATOM 717 N N . GLN A 1 90 ? -2.476 4.490 -3.921 1.00 94.38 90 GLN A N 1
ATOM 718 C CA . GLN A 1 90 ? -3.932 4.587 -3.945 1.00 94.38 90 GLN A CA 1
ATOM 719 C C . GLN A 1 90 ? -4.513 4.088 -5.266 1.00 94.38 90 GLN A C 1
ATOM 721 O O . GLN A 1 90 ? -5.500 3.354 -5.269 1.00 94.38 90 GLN A O 1
ATOM 726 N N . ASN A 1 91 ? -3.902 4.447 -6.392 1.00 93.69 91 ASN A N 1
ATOM 727 C CA . ASN A 1 91 ? -4.341 4.010 -7.713 1.00 93.69 91 ASN A CA 1
ATOM 728 C C . ASN A 1 91 ? -4.097 2.513 -7.952 1.00 93.69 91 ASN A C 1
ATOM 730 O O . ASN A 1 91 ? -4.891 1.870 -8.639 1.00 93.69 91 ASN A O 1
ATOM 734 N N . GLN A 1 92 ? -3.016 1.940 -7.416 1.00 94.81 92 GLN A N 1
ATOM 735 C CA . GLN A 1 92 ? -2.776 0.495 -7.488 1.00 94.81 92 GLN A CA 1
ATOM 736 C C . GLN A 1 92 ? -3.806 -0.283 -6.673 1.00 94.81 92 GLN A C 1
ATOM 738 O O . GLN A 1 92 ? -4.429 -1.200 -7.203 1.00 94.81 92 GLN A O 1
ATOM 743 N N . LEU A 1 93 ? -4.044 0.135 -5.429 1.00 96.62 93 LEU A N 1
ATOM 744 C CA . LEU A 1 93 ? -5.017 -0.510 -4.557 1.00 96.62 93 LEU A CA 1
ATOM 745 C C . LEU A 1 93 ? -6.437 -0.400 -5.112 1.00 96.62 93 LEU A C 1
ATOM 747 O O . LEU A 1 93 ? -7.120 -1.415 -5.174 1.00 96.62 93 LEU A O 1
ATOM 751 N N . GLN A 1 94 ? -6.864 0.775 -5.592 1.00 95.00 94 GLN A N 1
ATOM 752 C CA . GLN A 1 94 ? -8.174 0.934 -6.244 1.00 95.00 94 GLN A CA 1
ATOM 753 C C . GLN A 1 94 ? -8.346 -0.057 -7.404 1.00 95.00 94 GLN A C 1
ATOM 755 O O . GLN A 1 94 ? -9.343 -0.770 -7.464 1.00 95.00 94 GLN A O 1
ATOM 760 N N . ARG A 1 95 ? -7.345 -0.169 -8.289 1.00 94.94 95 ARG A N 1
ATOM 761 C CA . ARG A 1 95 ? -7.392 -1.116 -9.416 1.00 94.94 95 ARG A CA 1
ATOM 762 C C . ARG A 1 95 ? -7.455 -2.570 -8.967 1.00 94.94 95 ARG A C 1
ATOM 764 O O . ARG A 1 95 ? -8.126 -3.364 -9.613 1.00 94.94 95 ARG A O 1
ATOM 771 N N . ALA A 1 96 ? -6.742 -2.934 -7.907 1.00 96.00 96 ALA A N 1
ATOM 772 C CA . ALA A 1 96 ? -6.781 -4.291 -7.379 1.00 96.00 96 ALA A CA 1
ATOM 773 C C . ALA A 1 96 ? -8.129 -4.613 -6.723 1.00 96.00 96 ALA A C 1
ATOM 775 O O . ALA A 1 96 ? -8.687 -5.685 -6.941 1.00 96.00 96 ALA A O 1
ATOM 776 N N . ILE A 1 97 ? -8.682 -3.659 -5.975 1.00 94.56 97 ILE A N 1
ATOM 777 C CA . ILE A 1 97 ? -9.997 -3.755 -5.335 1.00 94.56 97 ILE A CA 1
ATOM 778 C C . ILE A 1 97 ? -11.102 -3.927 -6.383 1.00 94.56 97 ILE A C 1
ATOM 780 O O . ILE A 1 97 ? -11.976 -4.776 -6.194 1.00 94.56 97 ILE A O 1
ATOM 784 N N . ASP A 1 98 ? -11.042 -3.170 -7.483 1.00 94.56 98 ASP A N 1
ATOM 785 C CA . ASP A 1 98 ? -11.956 -3.315 -8.621 1.00 94.56 98 ASP A CA 1
ATOM 786 C C . ASP A 1 98 ? -11.766 -4.667 -9.331 1.00 94.56 98 ASP A C 1
ATOM 788 O O . ASP A 1 98 ? -12.723 -5.424 -9.508 1.00 94.56 98 ASP A O 1
ATOM 792 N N . ARG A 1 99 ? -10.514 -5.034 -9.655 1.00 95.44 99 ARG A N 1
ATOM 793 C CA . ARG A 1 99 ? -10.172 -6.299 -10.333 1.00 95.44 99 ARG A CA 1
ATOM 794 C C . ARG A 1 99 ? -10.713 -7.518 -9.587 1.00 95.44 99 ARG A C 1
ATOM 796 O O . ARG A 1 99 ? -11.314 -8.394 -10.207 1.00 95.44 99 ARG A O 1
ATOM 803 N N . GLU A 1 100 ? -10.528 -7.552 -8.270 1.00 94.81 100 GLU A N 1
ATOM 804 C CA . GLU A 1 100 ? -10.985 -8.642 -7.398 1.00 94.81 100 GLU A CA 1
ATOM 805 C C . GLU A 1 100 ? -12.432 -8.452 -6.912 1.00 94.81 100 GLU A C 1
ATOM 807 O O . GLU A 1 100 ? -12.966 -9.276 -6.165 1.00 94.81 100 GLU A O 1
ATOM 812 N N . LYS A 1 101 ? -13.091 -7.366 -7.345 1.00 92.56 101 LYS A N 1
ATOM 813 C CA . LYS A 1 101 ? -14.472 -6.997 -7.015 1.00 92.56 101 LYS A CA 1
ATOM 814 C C . LYS A 1 101 ? -14.755 -7.059 -5.517 1.00 92.56 101 LYS A C 1
ATOM 816 O O . LYS A 1 101 ? -15.815 -7.536 -5.103 1.00 92.56 101 LYS A O 1
ATOM 821 N N . ILE A 1 102 ? -13.831 -6.576 -4.686 1.00 91.19 102 ILE A N 1
ATOM 822 C CA . ILE A 1 102 ? -13.974 -6.612 -3.220 1.00 91.19 102 ILE A CA 1
ATOM 823 C C . ILE A 1 102 ? -15.260 -5.899 -2.783 1.00 91.19 102 ILE A C 1
ATOM 825 O O . ILE A 1 102 ? -15.980 -6.385 -1.910 1.00 91.19 102 ILE A O 1
ATOM 829 N N . TRP A 1 103 ? -15.601 -4.802 -3.463 1.00 87.50 103 TRP A N 1
ATOM 830 C CA . TRP A 1 103 ? -16.826 -4.038 -3.244 1.00 87.50 103 TRP A CA 1
ATOM 831 C C . TRP A 1 103 ? -18.109 -4.868 -3.404 1.00 87.50 103 TRP A C 1
ATOM 833 O O . TRP A 1 103 ? -19.089 -4.603 -2.716 1.00 87.50 103 TRP A O 1
ATOM 843 N N . SER A 1 104 ? -18.112 -5.915 -4.239 1.00 87.81 104 SER A N 1
ATOM 844 C CA . SER A 1 104 ? -19.297 -6.763 -4.465 1.00 87.81 104 SER A CA 1
ATOM 845 C C . SER A 1 104 ? -19.709 -7.567 -3.229 1.00 87.81 104 SER A C 1
ATOM 847 O O . SER A 1 104 ? -20.837 -8.047 -3.137 1.00 87.81 104 SER A O 1
ATOM 849 N N . ARG A 1 105 ? -18.801 -7.691 -2.254 1.00 85.00 105 ARG A N 1
ATOM 850 C CA . ARG A 1 105 ? -19.046 -8.343 -0.964 1.00 85.00 105 ARG A CA 1
ATOM 851 C C . ARG A 1 105 ? -19.642 -7.390 0.074 1.00 85.00 105 ARG A C 1
ATOM 853 O O . ARG A 1 105 ? -19.921 -7.819 1.192 1.00 85.00 105 ARG A O 1
ATOM 860 N N . LEU A 1 106 ? -19.824 -6.114 -0.276 1.00 83.75 106 LEU A N 1
ATOM 861 C CA . LEU A 1 106 ? -20.326 -5.067 0.605 1.00 83.75 106 LEU A CA 1
ATOM 862 C C . LEU A 1 106 ? -21.705 -4.615 0.133 1.00 83.75 106 LEU A C 1
ATOM 864 O O . LEU A 1 106 ? -21.869 -4.035 -0.935 1.00 83.75 106 LEU A O 1
ATOM 868 N N . THR A 1 107 ? -22.718 -4.852 0.959 1.00 78.31 107 THR A N 1
ATOM 869 C CA . THR A 1 107 ? -24.056 -4.294 0.748 1.00 78.31 107 THR A CA 1
ATOM 870 C C . THR A 1 107 ? -24.092 -2.876 1.324 1.00 78.31 107 THR A C 1
ATOM 872 O O . THR A 1 107 ? -24.367 -2.699 2.513 1.00 78.31 107 THR A O 1
ATOM 875 N N . THR A 1 108 ? -23.767 -1.874 0.504 1.00 78.12 108 THR A N 1
ATOM 876 C CA . THR A 1 108 ? -23.815 -0.444 0.863 1.00 78.12 108 THR A CA 1
ATOM 877 C C . THR A 1 108 ? -24.645 0.346 -0.149 1.00 78.12 108 THR A C 1
ATOM 879 O O . THR A 1 108 ? -24.774 -0.054 -1.303 1.00 78.12 108 THR A O 1
ATOM 882 N N . SER A 1 109 ? -25.224 1.464 0.292 1.00 77.56 109 SER A N 1
ATOM 883 C CA . SER A 1 109 ? -25.911 2.439 -0.566 1.00 77.56 109 SER A CA 1
ATOM 884 C C . SER A 1 109 ? -24.951 3.430 -1.233 1.00 77.56 109 SER A C 1
ATOM 886 O O . SER A 1 109 ? -25.378 4.261 -2.031 1.00 77.56 109 SER A O 1
ATOM 888 N N . GLU A 1 110 ? -23.668 3.391 -0.873 1.00 84.06 110 GLU A N 1
ATOM 889 C CA . GLU A 1 110 ? -22.634 4.232 -1.473 1.00 84.06 110 GLU A CA 1
ATOM 890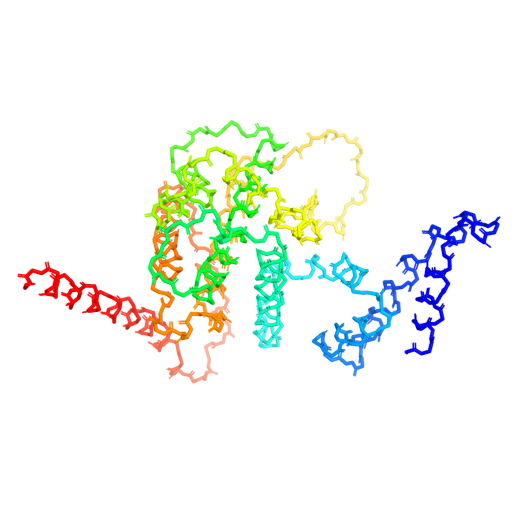 C C . GLU A 1 110 ? -22.279 3.754 -2.881 1.00 84.06 110 GLU A C 1
ATOM 892 O O . GLU A 1 110 ? -22.320 2.563 -3.188 1.00 84.06 110 GLU A O 1
ATOM 897 N N . SER A 1 111 ? -21.898 4.697 -3.744 1.00 87.12 111 SER A N 1
ATOM 898 C CA . SER A 1 111 ? -21.410 4.358 -5.080 1.00 87.12 111 SER A CA 1
ATOM 899 C C . SER A 1 111 ? -20.115 3.542 -5.010 1.00 87.12 111 SER A C 1
ATOM 901 O O . SER A 1 111 ? -19.299 3.744 -4.106 1.00 87.12 111 SER A O 1
ATOM 903 N N . ILE A 1 112 ? -19.905 2.679 -6.006 1.00 87.44 112 ILE A N 1
ATOM 904 C CA . ILE A 1 112 ? -18.702 1.840 -6.125 1.00 87.44 112 ILE A CA 1
ATOM 905 C C . ILE A 1 112 ? -17.432 2.701 -6.088 1.00 87.44 112 ILE A C 1
ATOM 907 O O . ILE A 1 112 ? -16.504 2.381 -5.356 1.00 87.44 112 ILE A O 1
ATOM 911 N N . GLU A 1 113 ? -17.429 3.847 -6.770 1.00 87.44 113 GLU A N 1
ATOM 912 C CA . GLU A 1 113 ? -16.276 4.757 -6.808 1.00 87.44 113 GLU A CA 1
ATOM 913 C C . GLU A 1 113 ? -15.870 5.286 -5.424 1.00 87.44 113 GLU A C 1
ATOM 915 O O . GLU A 1 113 ? -14.687 5.461 -5.141 1.00 87.44 113 GLU A O 1
ATOM 920 N N . VAL A 1 114 ? -16.842 5.575 -4.554 1.00 88.62 114 VAL A N 1
ATOM 921 C CA . VAL A 1 114 ? -16.577 6.025 -3.175 1.00 88.62 114 VAL A CA 1
ATOM 922 C C . VAL A 1 114 ? -16.017 4.875 -2.354 1.00 88.62 114 VAL A C 1
ATOM 924 O O . VAL A 1 114 ? -15.020 5.030 -1.650 1.00 88.62 114 VAL A O 1
ATOM 927 N N . LEU A 1 115 ? -16.622 3.701 -2.511 1.00 90.44 115 LEU A N 1
ATOM 928 C CA . LEU A 1 115 ? -16.232 2.498 -1.801 1.00 90.44 115 LEU A CA 1
ATOM 929 C C . LEU A 1 115 ? -14.804 2.061 -2.148 1.00 90.44 115 LEU A C 1
ATOM 931 O O . LEU A 1 115 ? -14.025 1.748 -1.256 1.00 90.44 115 LEU A O 1
ATOM 935 N N . GLU A 1 116 ? -14.431 2.077 -3.426 1.00 91.50 116 GLU A N 1
ATOM 936 C CA . GLU A 1 116 ? -13.080 1.738 -3.880 1.00 91.50 116 GLU A CA 1
ATOM 937 C C . GLU A 1 116 ? -12.023 2.684 -3.314 1.00 91.50 116 GLU A C 1
ATOM 939 O O . GLU A 1 116 ? -10.947 2.238 -2.916 1.00 91.50 116 GLU A O 1
ATOM 944 N N . LYS A 1 117 ? -12.336 3.981 -3.224 1.00 92.25 117 LYS A N 1
ATOM 945 C CA . LYS A 1 117 ? -11.440 4.990 -2.644 1.00 92.25 117 LYS A CA 1
ATOM 946 C C . LYS A 1 117 ? -11.249 4.781 -1.146 1.00 92.25 117 LYS A C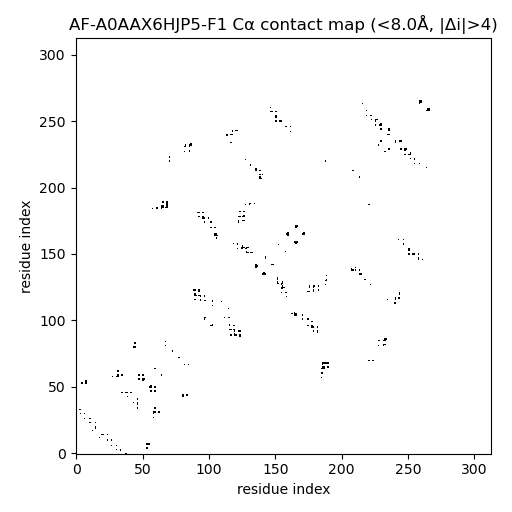 1
ATOM 948 O O . LYS A 1 117 ? -10.111 4.795 -0.673 1.00 92.25 117 LYS A O 1
ATOM 953 N N . ASP A 1 118 ? -12.336 4.550 -0.412 1.00 93.31 118 ASP A N 1
ATOM 954 C CA . ASP A 1 118 ? -12.275 4.273 1.024 1.00 93.31 118 ASP A CA 1
ATOM 955 C C . ASP A 1 118 ? -11.505 2.972 1.302 1.00 93.31 118 ASP A C 1
ATOM 957 O O . ASP A 1 118 ? -10.595 2.951 2.136 1.00 93.31 118 ASP A O 1
ATOM 961 N N . LEU A 1 119 ? -11.799 1.904 0.554 1.00 94.69 119 LEU A N 1
ATOM 962 C CA . LEU A 1 119 ? -11.083 0.634 0.654 1.00 94.69 119 LEU A CA 1
ATOM 963 C C . LEU A 1 119 ? -9.605 0.786 0.261 1.00 94.69 119 LEU A C 1
ATOM 965 O O . LEU A 1 119 ? -8.745 0.223 0.918 1.00 94.69 119 LEU A O 1
ATOM 969 N N . ALA A 1 120 ? -9.238 1.585 -0.736 1.00 95.88 120 ALA A N 1
ATOM 970 C CA . ALA A 1 120 ? -7.821 1.772 -1.051 1.00 95.88 120 ALA A CA 1
ATOM 971 C C . ALA A 1 120 ? -7.043 2.399 0.117 1.00 95.88 120 ALA A C 1
ATOM 973 O O . ALA A 1 120 ? -5.941 1.956 0.442 1.00 95.88 120 ALA A O 1
ATOM 974 N N . ILE A 1 121 ? -7.633 3.381 0.804 1.00 95.81 121 ILE A N 1
ATOM 975 C CA . ILE A 1 121 ? -7.019 3.981 1.994 1.00 95.81 121 ILE A CA 1
ATOM 976 C C . ILE A 1 121 ? -6.950 2.953 3.125 1.00 95.81 121 ILE A C 1
ATOM 978 O O . ILE A 1 121 ? -5.877 2.726 3.679 1.00 95.81 121 ILE A O 1
ATOM 982 N N . PHE A 1 122 ? -8.055 2.280 3.445 1.00 96.69 122 PHE A N 1
ATOM 983 C CA . PHE A 1 122 ? -8.065 1.252 4.488 1.00 96.69 122 PHE A CA 1
ATOM 984 C C . PHE A 1 122 ? -7.070 0.125 4.208 1.00 96.69 122 PHE A C 1
ATOM 986 O O . PHE A 1 122 ? -6.372 -0.312 5.118 1.00 96.69 122 PHE A O 1
ATOM 993 N N . GLY A 1 123 ? -6.975 -0.319 2.958 1.00 97.12 123 GLY A N 1
ATOM 994 C CA . GLY A 1 123 ? -6.108 -1.400 2.509 1.00 97.12 123 GLY A CA 1
ATOM 995 C C . GLY A 1 123 ? -4.637 -1.096 2.746 1.00 97.12 123 GLY A C 1
ATOM 996 O O . GLY A 1 123 ? -3.900 -1.945 3.245 1.00 97.12 123 GLY A O 1
ATOM 997 N N . PHE A 1 124 ? -4.230 0.148 2.490 1.00 97.62 124 PHE A N 1
ATOM 998 C CA . PHE A 1 124 ? -2.883 0.602 2.810 1.00 97.62 124 PHE A CA 1
ATOM 999 C C . PHE A 1 124 ? -2.577 0.489 4.309 1.00 97.62 124 PHE A C 1
ATOM 1001 O O . PHE A 1 124 ? -1.542 -0.055 4.694 1.00 97.62 124 PHE A O 1
ATOM 1008 N N . PHE A 1 125 ? -3.488 0.957 5.168 1.00 97.75 125 PHE A N 1
ATOM 1009 C CA . PHE A 1 125 ? -3.289 0.906 6.619 1.00 97.75 125 PHE A CA 1
ATOM 1010 C C . PHE A 1 125 ? -3.412 -0.508 7.197 1.00 97.75 125 PHE A C 1
ATOM 1012 O O . PHE A 1 125 ? -2.730 -0.816 8.174 1.00 97.75 125 PHE A O 1
ATOM 1019 N N . ILE A 1 126 ? -4.178 -1.394 6.557 1.00 97.75 126 ILE A N 1
ATOM 1020 C CA . ILE A 1 126 ? -4.185 -2.830 6.854 1.00 97.75 126 ILE A CA 1
ATOM 1021 C C . ILE A 1 126 ? -2.800 -3.426 6.598 1.00 97.75 126 ILE A C 1
ATOM 1023 O O . ILE A 1 126 ? -2.249 -4.081 7.485 1.00 97.75 126 ILE A O 1
ATOM 1027 N N . ALA A 1 127 ? -2.224 -3.184 5.416 1.00 97.44 127 ALA A N 1
ATOM 1028 C CA . ALA A 1 127 ? -0.896 -3.681 5.064 1.00 97.44 127 ALA A CA 1
ATOM 1029 C C . ALA A 1 127 ? 0.182 -3.113 5.999 1.00 97.44 127 ALA A C 1
ATOM 1031 O O . ALA A 1 127 ? 1.013 -3.868 6.510 1.00 97.44 127 ALA A O 1
ATOM 1032 N N . LEU A 1 128 ? 0.112 -1.814 6.312 1.00 96.56 128 LEU A N 1
ATOM 1033 C CA . LEU A 1 128 ? 0.976 -1.181 7.306 1.00 96.56 128 LEU A CA 1
ATOM 1034 C C . LEU A 1 128 ? 0.840 -1.864 8.671 1.00 96.56 128 LEU A C 1
ATOM 1036 O O . LEU A 1 128 ? 1.840 -2.319 9.213 1.00 96.56 128 LEU A O 1
ATOM 1040 N N . GLY A 1 129 ? -0.378 -2.011 9.201 1.00 96.12 129 GLY A N 1
ATOM 1041 C CA . GLY A 1 129 ? -0.623 -2.633 10.504 1.00 96.12 129 GLY A CA 1
ATOM 1042 C C . GLY A 1 129 ? -0.145 -4.087 10.578 1.00 96.12 129 GLY A C 1
ATOM 1043 O O . GLY A 1 129 ? 0.437 -4.497 11.584 1.00 96.12 129 GLY A O 1
ATOM 1044 N N . ARG A 1 130 ? -0.316 -4.865 9.501 1.00 95.12 130 ARG A N 1
ATOM 1045 C CA . ARG A 1 130 ? 0.233 -6.228 9.382 1.00 95.12 130 ARG A CA 1
ATOM 1046 C C . ARG A 1 130 ? 1.759 -6.224 9.378 1.00 95.12 130 ARG A C 1
ATOM 1048 O O . ARG A 1 130 ? 2.371 -7.014 10.097 1.00 95.12 130 ARG A O 1
ATOM 1055 N N . SER A 1 131 ? 2.369 -5.317 8.617 1.00 93.81 131 SER A N 1
ATOM 1056 C CA . SER A 1 131 ? 3.822 -5.149 8.578 1.00 93.81 131 SER A CA 1
ATOM 1057 C C . SER A 1 131 ? 4.371 -4.754 9.954 1.00 93.81 131 SER A C 1
ATOM 1059 O O . SER A 1 131 ? 5.338 -5.348 10.423 1.00 93.81 131 SER A O 1
ATOM 1061 N N . THR A 1 132 ? 3.691 -3.847 10.663 1.00 93.06 132 THR A N 1
ATOM 1062 C CA . THR A 1 132 ? 4.012 -3.441 12.037 1.00 93.06 132 THR A CA 1
ATOM 1063 C C . THR A 1 132 ? 3.969 -4.621 13.002 1.00 93.06 132 THR A C 1
ATOM 1065 O O . THR A 1 132 ? 4.912 -4.837 13.764 1.00 93.06 132 THR A O 1
ATOM 1068 N N . GLN A 1 133 ? 2.889 -5.407 12.960 1.00 92.38 133 GLN A N 1
ATOM 1069 C CA . GLN A 1 133 ? 2.732 -6.596 13.794 1.00 92.38 133 GLN A CA 1
ATOM 1070 C C . GLN A 1 133 ? 3.860 -7.604 13.533 1.00 92.38 133 GLN A C 1
ATOM 1072 O O . GLN A 1 133 ? 4.450 -8.130 14.478 1.00 92.38 133 GLN A O 1
ATOM 1077 N N . SER A 1 134 ? 4.192 -7.842 12.261 1.00 91.25 134 SER A N 1
ATOM 1078 C CA . SER A 1 134 ? 5.281 -8.741 11.870 1.00 91.25 134 SER A CA 1
ATOM 1079 C C . SER A 1 134 ? 6.645 -8.223 12.333 1.00 91.25 134 SER A C 1
ATOM 1081 O O . SER A 1 134 ? 7.451 -8.995 12.849 1.00 91.25 134 SER A O 1
ATOM 1083 N N . PHE A 1 135 ? 6.902 -6.921 12.191 1.00 89.62 135 PHE A N 1
ATOM 1084 C CA . PHE A 1 135 ? 8.152 -6.278 12.596 1.00 89.62 135 PHE A CA 1
ATO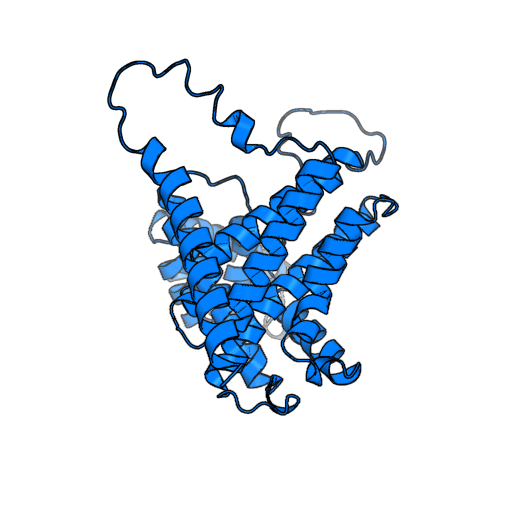M 1085 C C . PHE A 1 135 ? 8.389 -6.376 14.109 1.00 89.62 135 PHE A C 1
ATOM 1087 O O . PHE A 1 135 ? 9.470 -6.775 14.546 1.00 89.62 135 PHE A O 1
ATOM 1094 N N . LEU A 1 136 ? 7.371 -6.072 14.920 1.00 87.12 136 LEU A N 1
ATOM 1095 C CA . LEU A 1 136 ? 7.465 -6.172 16.381 1.00 87.12 136 LEU A CA 1
ATOM 1096 C C . LEU A 1 136 ? 7.660 -7.622 16.841 1.00 87.12 136 LEU A C 1
ATOM 1098 O O . LEU A 1 136 ? 8.509 -7.885 17.693 1.00 87.12 136 LEU A O 1
ATOM 1102 N N . SER A 1 137 ? 6.937 -8.563 16.224 1.00 85.44 137 SER A N 1
ATOM 1103 C CA . SER A 1 137 ? 7.069 -9.998 16.511 1.00 85.44 137 SER A CA 1
ATOM 1104 C C . SER A 1 137 ? 8.481 -10.510 16.200 1.00 85.44 137 SER A C 1
ATOM 1106 O O . SER A 1 137 ? 9.078 -11.217 17.010 1.00 85.44 137 SER A O 1
ATOM 1108 N N . ALA A 1 138 ? 9.048 -10.108 15.057 1.00 83.62 138 ALA A N 1
ATOM 1109 C CA . ALA A 1 138 ? 10.417 -10.452 14.667 1.00 83.62 138 ALA A CA 1
ATOM 1110 C C . ALA A 1 138 ? 11.482 -9.796 15.564 1.00 83.62 138 ALA A C 1
ATOM 1112 O O . ALA A 1 138 ? 12.564 -10.351 15.742 1.00 83.62 138 ALA A O 1
ATOM 1113 N N . SER A 1 139 ? 11.172 -8.643 16.163 1.00 75.00 139 SER A N 1
ATOM 1114 C CA . SER A 1 139 ? 12.065 -7.932 17.086 1.00 75.00 139 SER A CA 1
ATOM 1115 C C . SER A 1 139 ? 12.148 -8.582 18.478 1.00 75.00 139 SER A C 1
ATOM 1117 O O . SER A 1 139 ? 12.872 -8.085 19.337 1.00 75.00 139 SER A O 1
ATOM 1119 N N . GLY A 1 140 ? 11.414 -9.676 18.730 1.00 66.25 140 GLY A N 1
ATOM 1120 C CA . GLY A 1 140 ? 11.384 -10.348 20.036 1.00 66.25 140 GLY A CA 1
ATOM 1121 C C . GLY A 1 140 ? 10.743 -9.501 21.140 1.00 66.25 140 GLY A C 1
ATOM 1122 O O . GLY A 1 140 ? 10.954 -9.763 22.322 1.00 66.25 140 GLY A O 1
ATOM 1123 N N . VAL A 1 141 ? 9.983 -8.473 20.756 1.00 60.44 141 VAL A N 1
ATOM 1124 C CA . VAL A 1 141 ? 9.293 -7.554 21.659 1.00 60.44 141 VAL A CA 1
ATOM 1125 C C . VAL A 1 141 ? 7.948 -8.180 22.040 1.00 60.44 141 VAL A C 1
ATOM 1127 O O . VAL A 1 141 ? 7.058 -8.235 21.187 1.00 60.44 141 VAL A O 1
ATOM 1130 N N . PRO A 1 142 ? 7.749 -8.660 23.284 1.00 60.44 142 PRO A N 1
ATOM 1131 C CA . PRO A 1 142 ? 6.408 -9.000 23.736 1.00 60.44 142 PRO A CA 1
ATOM 1132 C C . PRO A 1 142 ? 5.577 -7.714 23.728 1.00 60.44 142 PRO A C 1
ATOM 1134 O O . PRO A 1 142 ? 5.966 -6.716 24.334 1.00 60.44 142 PRO A O 1
ATOM 1137 N N . ILE A 1 143 ? 4.452 -7.718 23.012 1.00 57.94 143 ILE A N 1
ATOM 1138 C CA . ILE A 1 143 ? 3.508 -6.596 22.985 1.00 57.94 143 ILE A CA 1
ATOM 1139 C C . ILE A 1 143 ? 2.935 -6.471 24.402 1.00 57.94 143 ILE A C 1
ATOM 1141 O O . ILE A 1 143 ? 2.015 -7.194 24.762 1.00 57.94 143 ILE A O 1
ATOM 1145 N N . MET A 1 144 ? 3.541 -5.628 25.238 1.00 50.75 144 MET A N 1
ATOM 1146 C CA . MET A 1 144 ? 3.188 -5.514 26.660 1.00 50.75 144 MET A CA 1
ATOM 1147 C C . MET A 1 144 ? 2.557 -4.161 27.015 1.00 50.75 144 MET A C 1
ATOM 1149 O O . MET A 1 144 ? 2.454 -3.817 28.186 1.00 50.75 144 MET A O 1
ATOM 1153 N N . GLY A 1 145 ? 2.128 -3.393 26.009 1.00 60.28 145 GLY A N 1
ATOM 1154 C CA . GLY A 1 145 ? 1.376 -2.154 26.192 1.00 60.28 145 GLY A CA 1
ATOM 1155 C C . GLY A 1 145 ? 0.047 -2.200 25.446 1.00 60.28 145 GLY A C 1
ATOM 1156 O O . GLY A 1 145 ? 0.040 -2.340 24.221 1.00 60.28 145 GLY A O 1
ATOM 1157 N N . ASP A 1 146 ? -1.058 -2.023 26.174 1.00 65.31 146 ASP A N 1
ATOM 1158 C CA . ASP A 1 146 ? -2.420 -1.965 25.620 1.00 65.31 146 ASP A CA 1
ATOM 1159 C C . ASP A 1 146 ? -2.566 -0.877 24.534 1.00 65.31 146 ASP A C 1
ATOM 1161 O O . ASP A 1 146 ? -3.381 -1.001 23.615 1.00 65.31 146 ASP A O 1
ATOM 1165 N N . SER A 1 147 ? -1.740 0.175 24.592 1.00 79.19 147 SER A N 1
ATOM 1166 C CA . SER A 1 147 ? -1.826 1.337 23.706 1.00 79.19 147 SER A CA 1
ATOM 1167 C C . SER A 1 147 ? -1.327 1.066 22.283 1.00 79.19 147 SER A C 1
ATOM 1169 O O . SER A 1 147 ? -2.063 1.300 21.320 1.00 79.19 147 SER A O 1
ATOM 1171 N N . ILE A 1 148 ? -0.127 0.492 22.118 1.00 85.12 148 ILE A N 1
ATOM 1172 C CA . ILE A 1 148 ? 0.399 0.146 20.784 1.00 85.12 148 ILE A CA 1
ATOM 1173 C C . ILE A 1 148 ? -0.418 -0.975 20.140 1.00 85.12 148 ILE A C 1
ATOM 1175 O O . ILE A 1 148 ? -0.664 -0.959 18.932 1.00 85.12 148 ILE A O 1
ATOM 1179 N N . GLU A 1 149 ? -0.898 -1.924 20.945 1.00 88.75 149 GLU A N 1
ATOM 1180 C CA . GLU A 1 149 ? -1.778 -2.975 20.454 1.00 88.75 149 GLU A CA 1
ATOM 1181 C C . GLU A 1 149 ? -3.108 -2.391 19.964 1.00 88.75 149 GLU A C 1
ATOM 1183 O O . GLU A 1 149 ? -3.597 -2.771 18.899 1.00 88.75 149 GLU A O 1
ATOM 1188 N N . GLY A 1 150 ? -3.662 -1.415 20.688 1.00 91.25 150 GLY A N 1
ATOM 1189 C CA . GLY A 1 150 ? -4.846 -0.670 20.274 1.00 91.25 150 GLY A CA 1
ATOM 1190 C C . GLY A 1 150 ? -4.669 0.034 18.926 1.00 91.25 150 GLY A C 1
ATOM 1191 O O . GLY A 1 150 ? -5.571 -0.025 18.086 1.00 91.25 150 GLY A O 1
ATOM 1192 N N . VAL A 1 151 ? -3.503 0.641 18.684 1.00 92.31 151 VAL A N 1
ATOM 1193 C CA . VAL A 1 151 ? -3.158 1.246 17.386 1.00 92.31 151 VAL A CA 1
ATOM 1194 C C . VAL A 1 151 ? -3.100 0.183 16.290 1.00 92.31 151 VAL A C 1
ATOM 1196 O O . VAL A 1 151 ? -3.772 0.326 15.273 1.00 92.31 151 VAL A O 1
ATOM 1199 N N . ILE A 1 152 ? -2.358 -0.909 16.489 1.00 94.12 152 ILE A N 1
ATOM 1200 C CA . ILE A 1 152 ? -2.207 -1.971 15.478 1.00 94.12 152 ILE A CA 1
ATOM 1201 C C . ILE A 1 152 ? -3.561 -2.613 15.150 1.00 94.12 152 ILE A C 1
ATOM 1203 O O . ILE A 1 152 ? -3.897 -2.791 13.978 1.00 94.12 152 ILE A O 1
ATOM 1207 N N . ARG A 1 153 ? -4.375 -2.910 16.170 1.00 94.19 153 ARG A N 1
ATOM 1208 C CA . ARG A 1 153 ? -5.738 -3.433 15.995 1.00 94.19 153 ARG A CA 1
ATOM 1209 C C . ARG A 1 153 ? -6.610 -2.467 15.202 1.00 94.19 153 ARG A C 1
ATOM 1211 O O . ARG A 1 153 ? -7.400 -2.924 14.381 1.00 94.19 153 ARG A O 1
ATOM 1218 N N . TYR A 1 154 ? -6.463 -1.161 15.418 1.00 96.12 154 TYR A N 1
ATOM 1219 C CA . TYR A 1 154 ? -7.188 -0.149 14.658 1.00 96.12 154 TYR A CA 1
ATOM 1220 C C . TYR A 1 154 ? -6.716 -0.054 13.199 1.00 96.12 154 TYR A C 1
ATOM 1222 O O . TYR A 1 154 ? -7.553 -0.008 12.304 1.00 96.12 154 TYR A O 1
ATOM 1230 N N . LEU A 1 155 ? -5.404 -0.076 12.943 1.00 96.56 155 LEU A N 1
ATOM 1231 C CA . LEU A 1 155 ? -4.849 -0.056 11.583 1.00 96.56 155 LEU A CA 1
ATOM 1232 C C . LEU A 1 155 ? -5.316 -1.255 10.757 1.00 96.56 155 LEU A C 1
ATOM 1234 O O . LEU A 1 155 ? -5.688 -1.100 9.598 1.00 96.56 155 LEU A O 1
ATOM 1238 N N . ILE A 1 156 ? -5.328 -2.437 11.377 1.00 95.94 156 ILE A N 1
ATOM 1239 C CA . ILE A 1 156 ? -5.828 -3.656 10.753 1.00 95.94 156 ILE A CA 1
ATOM 1240 C C . ILE A 1 156 ? -7.362 -3.571 10.682 1.00 95.94 156 ILE A C 1
ATOM 1242 O O . ILE A 1 156 ? -7.925 -3.302 9.633 1.00 95.94 156 ILE A O 1
ATOM 1246 N N . GLY A 1 157 ? -8.076 -3.743 11.792 1.00 93.81 157 GLY A N 1
ATOM 1247 C CA . GLY A 1 157 ? -9.526 -3.967 11.782 1.00 93.81 157 GLY A CA 1
ATOM 1248 C C . GLY A 1 157 ? -10.415 -2.724 11.670 1.00 93.81 157 GLY A C 1
ATOM 1249 O O . GLY A 1 157 ? -11.631 -2.868 11.565 1.00 93.81 157 GLY A O 1
ATOM 1250 N N . GLY A 1 158 ? -9.867 -1.507 11.707 1.00 93.81 158 GLY A N 1
ATOM 1251 C CA . GLY A 1 158 ? -10.660 -0.276 11.810 1.00 93.81 158 GLY A CA 1
ATOM 1252 C C . GLY A 1 158 ? -11.611 -0.043 10.635 1.00 93.81 158 GLY A C 1
ATOM 1253 O O . GLY A 1 158 ? -12.655 0.575 10.819 1.00 93.81 158 GLY A O 1
ATOM 1254 N N . SER A 1 159 ? -11.322 -0.609 9.461 1.00 93.00 159 SER A N 1
ATOM 1255 C CA . SER A 1 159 ? -12.215 -0.579 8.293 1.00 93.00 159 SER A CA 1
ATOM 1256 C C . SER A 1 159 ? -13.596 -1.193 8.565 1.00 93.00 159 SER A C 1
ATOM 1258 O O . SER A 1 159 ? -14.601 -0.691 8.064 1.00 93.00 159 SER A O 1
ATOM 1260 N N . VAL A 1 160 ? -13.678 -2.210 9.432 1.00 92.88 160 VAL A N 1
ATOM 1261 C CA . VAL A 1 160 ? -14.940 -2.872 9.815 1.00 92.88 160 VAL A CA 1
ATOM 1262 C C . VAL A 1 160 ? -15.863 -1.926 10.593 1.00 92.88 160 VAL A C 1
ATOM 1264 O O . VAL A 1 160 ? -17.080 -2.074 10.538 1.00 92.88 160 VAL A O 1
ATOM 1267 N N . LEU A 1 161 ? -15.313 -0.909 11.269 1.00 92.25 161 LEU A N 1
ATOM 1268 C CA . LEU A 1 161 ? -16.111 0.109 11.965 1.00 92.25 161 LEU A CA 1
ATOM 1269 C C . LEU A 1 161 ? -16.890 1.004 10.990 1.00 92.25 161 LEU A C 1
ATOM 1271 O O . LEU A 1 161 ? -17.924 1.553 11.358 1.00 92.25 161 LEU A O 1
ATOM 1275 N N . TYR A 1 162 ? -16.389 1.155 9.762 1.00 91.00 162 TYR A N 1
ATOM 1276 C CA . TYR A 1 162 ? -16.983 1.996 8.719 1.00 91.00 162 TYR A CA 1
ATOM 1277 C C . TYR A 1 162 ? -17.758 1.178 7.675 1.00 91.00 162 TYR A C 1
ATOM 1279 O O . TYR A 1 162 ? -18.719 1.680 7.086 1.00 91.00 162 TYR A O 1
ATOM 1287 N N . TYR A 1 163 ? -17.372 -0.087 7.493 1.00 90.94 163 TYR A N 1
ATOM 1288 C CA . TYR A 1 163 ? -18.045 -1.079 6.658 1.00 90.94 163 TYR A CA 1
ATOM 1289 C C . TYR A 1 163 ? -18.235 -2.394 7.420 1.00 90.94 163 TYR A C 1
ATOM 1291 O O . TYR A 1 163 ? -17.462 -3.338 7.230 1.00 90.94 163 TYR A O 1
ATOM 1299 N N . PRO A 1 164 ? -19.279 -2.505 8.261 1.00 88.88 164 PRO A N 1
ATOM 1300 C CA . PRO A 1 164 ? -19.541 -3.709 9.050 1.00 88.88 164 PRO A CA 1
ATOM 1301 C C . PRO A 1 164 ? -19.700 -4.984 8.214 1.00 88.88 164 PRO A C 1
ATOM 1303 O O . PRO A 1 164 ? -19.482 -6.082 8.716 1.00 88.88 164 PRO A O 1
ATOM 1306 N N . GLN A 1 165 ? -20.030 -4.868 6.928 1.00 85.62 165 GLN A N 1
ATOM 1307 C CA . GLN A 1 165 ? -20.148 -5.987 5.989 1.00 85.62 165 GLN A CA 1
ATOM 1308 C C . GLN A 1 165 ? -18.801 -6.695 5.747 1.00 85.62 165 GLN A C 1
ATOM 1310 O O . GLN A 1 165 ? -18.779 -7.883 5.425 1.00 85.62 165 GLN A O 1
ATOM 1315 N N . LEU A 1 166 ? -17.674 -6.007 5.978 1.00 86.31 166 LEU A N 1
ATOM 1316 C CA . LEU A 1 166 ? -16.347 -6.624 5.987 1.00 86.31 166 LEU A CA 1
ATOM 1317 C C . LEU A 1 166 ? -16.145 -7.582 7.168 1.00 86.31 166 LEU A C 1
ATOM 1319 O O . LEU A 1 166 ? -15.208 -8.361 7.121 1.00 86.31 166 LEU A O 1
ATOM 1323 N N . SER A 1 167 ? -16.992 -7.572 8.204 1.00 86.25 167 SER A N 1
ATOM 1324 C CA . SER A 1 167 ? -16.827 -8.432 9.393 1.00 86.25 167 SER A CA 1
ATOM 1325 C C . SER A 1 167 ? -16.857 -9.934 9.094 1.00 86.25 167 SER A C 1
ATOM 1327 O O . SER A 1 167 ? -16.356 -10.726 9.893 1.00 86.25 167 SER A O 1
ATOM 1329 N N . SER A 1 168 ? -17.407 -10.340 7.944 1.00 89.12 168 SER A N 1
ATOM 1330 C CA . SER A 1 168 ? -17.297 -11.722 7.487 1.00 89.12 168 SER A CA 1
ATOM 1331 C C . SER A 1 168 ? -15.830 -12.096 7.287 1.00 89.12 168 SER A C 1
ATOM 1333 O O . SER A 1 168 ? -15.134 -11.499 6.461 1.00 89.12 168 SER A O 1
ATOM 1335 N N . ILE A 1 169 ? -15.383 -13.134 8.001 1.00 83.38 169 ILE A N 1
ATOM 1336 C CA . ILE A 1 169 ? -13.992 -13.612 7.994 1.00 83.38 169 ILE A CA 1
ATOM 1337 C C . ILE A 1 169 ? -13.486 -13.813 6.561 1.00 83.38 169 ILE A C 1
ATOM 1339 O O . ILE A 1 169 ? -12.394 -13.363 6.229 1.00 83.38 169 ILE A O 1
ATOM 1343 N N . SER A 1 170 ? -14.291 -14.419 5.684 1.00 89.25 170 SER A N 1
ATOM 1344 C CA . SER A 1 170 ? -13.897 -14.693 4.297 1.00 89.25 170 SER A CA 1
ATOM 1345 C C . SER A 1 170 ? -13.766 -13.436 3.436 1.00 89.25 170 SER A C 1
ATOM 1347 O O . SER A 1 170 ? -12.951 -13.397 2.517 1.00 89.25 170 SER A O 1
ATOM 1349 N N . SER A 1 171 ? -14.590 -12.417 3.687 1.00 89.00 171 SER A N 1
ATOM 1350 C CA . SER A 1 171 ? -14.518 -11.141 2.966 1.00 89.00 171 SER A CA 1
ATOM 1351 C C . SER A 1 171 ? -13.304 -10.345 3.417 1.00 89.00 171 SER A C 1
ATOM 1353 O O . SER A 1 171 ? -12.548 -9.858 2.580 1.00 89.00 171 SER A O 1
ATOM 1355 N N . TYR A 1 172 ? -13.086 -10.280 4.730 1.00 93.31 172 TYR A N 1
ATOM 1356 C CA . TYR A 1 172 ? -11.945 -9.587 5.302 1.00 93.31 172 TYR A CA 1
ATOM 1357 C C . TYR A 1 172 ? -10.617 -10.241 4.931 1.00 93.31 172 TYR A C 1
ATOM 1359 O O . TYR A 1 172 ? -9.671 -9.548 4.578 1.00 93.31 172 TYR A O 1
ATOM 1367 N N . GLN A 1 173 ? -10.541 -11.572 4.979 1.00 93.44 173 GLN A N 1
ATOM 1368 C CA . GLN A 1 173 ? -9.322 -12.298 4.643 1.00 93.44 173 GLN A CA 1
ATOM 1369 C C . GLN A 1 173 ? -8.925 -12.084 3.184 1.00 93.44 173 GLN A C 1
ATOM 1371 O O . GLN A 1 173 ? -7.776 -11.727 2.945 1.00 93.44 173 GLN A O 1
ATOM 1376 N N . LEU A 1 174 ? -9.865 -12.227 2.239 1.00 94.12 174 LEU A N 1
ATOM 1377 C CA . LEU A 1 174 ? -9.585 -11.939 0.830 1.00 94.12 174 LEU A CA 1
ATOM 1378 C C . LEU A 1 174 ? -9.098 -10.500 0.662 1.00 94.12 174 LEU A C 1
ATOM 1380 O O . LEU A 1 174 ? -8.130 -10.244 -0.041 1.00 94.12 174 LEU A O 1
ATOM 1384 N N . TYR A 1 175 ? -9.765 -9.556 1.320 1.00 95.75 175 TYR A N 1
ATOM 1385 C CA . TYR A 1 175 ? -9.388 -8.158 1.230 1.00 95.75 175 TYR A CA 1
ATOM 1386 C C . TYR A 1 175 ? -7.964 -7.909 1.752 1.00 95.75 175 TYR A C 1
ATOM 1388 O O . TYR A 1 175 ? -7.175 -7.266 1.068 1.00 95.75 175 TYR A O 1
ATOM 1396 N N . VAL A 1 176 ? -7.611 -8.472 2.913 1.00 96.12 176 VAL A N 1
ATOM 1397 C CA . VAL A 1 176 ? -6.253 -8.409 3.479 1.00 96.12 176 VAL A CA 1
ATOM 1398 C C . VAL A 1 176 ? -5.225 -9.051 2.542 1.00 96.12 176 VAL A C 1
ATOM 1400 O O . VAL A 1 176 ? -4.143 -8.501 2.377 1.00 96.12 176 VAL A O 1
ATOM 1403 N N . GLU A 1 177 ? -5.540 -10.200 1.947 1.00 96.19 177 GLU A N 1
ATOM 1404 C CA . GLU A 1 177 ? -4.658 -10.910 1.013 1.00 96.19 177 GLU A CA 1
ATOM 1405 C C . GLU A 1 177 ? -4.358 -10.046 -0.214 1.00 96.19 177 GLU A C 1
ATOM 1407 O O . GLU A 1 177 ? -3.197 -9.736 -0.467 1.00 96.19 177 GLU A O 1
ATOM 1412 N N . VAL A 1 178 ? -5.398 -9.530 -0.874 1.00 96.94 178 VAL A N 1
ATOM 1413 C CA . VAL A 1 178 ? -5.268 -8.675 -2.063 1.00 96.94 178 VAL A CA 1
ATOM 1414 C C . VAL A 1 178 ? -4.425 -7.431 -1.781 1.00 96.94 178 VAL A C 1
ATOM 1416 O O . VAL A 1 178 ? -3.527 -7.108 -2.556 1.00 96.94 178 VAL A O 1
ATOM 1419 N N . VAL A 1 179 ? -4.666 -6.725 -0.671 1.00 97.06 179 VAL A N 1
ATOM 1420 C CA . VAL A 1 179 ? -3.915 -5.489 -0.375 1.00 97.06 179 VAL A CA 1
ATOM 1421 C C . VAL A 1 179 ? -2.466 -5.768 0.022 1.00 97.06 179 VAL A C 1
ATOM 1423 O O . VAL A 1 179 ? -1.583 -4.983 -0.315 1.00 97.06 179 VAL A O 1
ATOM 1426 N N . CYS A 1 180 ? -2.201 -6.877 0.719 1.00 95.69 180 CYS A N 1
ATOM 1427 C CA . CYS A 1 180 ? -0.845 -7.269 1.093 1.00 95.69 180 CYS A CA 1
ATOM 1428 C C . CYS A 1 180 ? -0.035 -7.747 -0.117 1.00 95.69 180 CYS A C 1
ATOM 1430 O O . CYS A 1 180 ? 1.139 -7.402 -0.220 1.00 95.69 180 CYS A O 1
ATOM 1432 N N . GLU A 1 181 ? -0.644 -8.503 -1.034 1.00 95.38 181 GLU A N 1
ATOM 1433 C CA . GLU A 1 181 ? 0.004 -8.930 -2.279 1.00 95.38 181 GLU A CA 1
ATOM 1434 C C . GLU A 1 181 ? 0.347 -7.735 -3.172 1.00 95.38 181 GLU A C 1
ATOM 1436 O O . GLU A 1 181 ? 1.470 -7.618 -3.664 1.00 95.38 181 GLU A O 1
ATOM 1441 N N . GLU A 1 182 ? -0.585 -6.796 -3.336 1.00 96.06 182 GLU A N 1
ATOM 1442 C CA . GLU A 1 182 ? -0.360 -5.609 -4.169 1.00 96.06 182 GLU A CA 1
ATOM 1443 C C . GLU A 1 182 ? 0.683 -4.652 -3.582 1.00 96.06 182 GLU A C 1
ATOM 1445 O O . GLU A 1 182 ? 1.322 -3.907 -4.326 1.00 96.06 182 GLU A O 1
ATOM 1450 N N . LEU A 1 183 ? 0.905 -4.690 -2.265 1.00 95.25 183 LEU A N 1
ATOM 1451 C CA . LEU A 1 183 ? 1.920 -3.894 -1.570 1.00 95.25 183 LEU A CA 1
ATOM 1452 C C . LEU A 1 183 ? 3.175 -4.689 -1.188 1.00 95.25 183 LEU A C 1
ATOM 1454 O O . LEU A 1 183 ? 4.005 -4.175 -0.441 1.00 95.25 183 LEU A O 1
ATOM 1458 N N . GLU A 1 184 ? 3.377 -5.896 -1.728 1.00 92.94 184 GLU A N 1
ATOM 1459 C CA . GLU A 1 184 ? 4.570 -6.719 -1.456 1.00 92.94 184 GLU A CA 1
ATOM 1460 C C . GLU A 1 184 ? 5.881 -5.964 -1.762 1.00 92.94 184 GLU A C 1
ATOM 1462 O O . GLU A 1 184 ? 6.900 -6.139 -1.094 1.00 92.94 184 GLU A O 1
ATOM 1467 N N . TRP A 1 185 ? 5.856 -5.078 -2.759 1.00 92.00 185 TRP A N 1
ATOM 1468 C CA . TRP A 1 185 ? 6.998 -4.256 -3.160 1.00 92.00 185 TRP A CA 1
ATOM 1469 C C . TRP A 1 185 ? 7.310 -3.102 -2.194 1.00 92.00 185 TRP A C 1
ATOM 1471 O O . TRP A 1 185 ? 8.332 -2.437 -2.373 1.00 92.00 185 TRP A O 1
ATOM 1481 N N . PHE A 1 186 ? 6.445 -2.828 -1.210 1.00 91.00 186 PHE A N 1
ATOM 1482 C CA . PHE A 1 186 ? 6.505 -1.655 -0.341 1.00 91.00 186 PHE A CA 1
ATOM 1483 C C . PHE A 1 186 ? 7.079 -1.990 1.049 1.00 91.00 186 PHE A C 1
ATOM 1485 O O . PHE A 1 186 ? 6.356 -2.459 1.934 1.00 91.00 186 PHE A O 1
ATOM 1492 N N . PRO A 1 187 ? 8.373 -1.733 1.314 1.00 89.62 187 PRO A N 1
ATOM 1493 C CA . PRO A 1 187 ? 8.984 -2.098 2.587 1.00 89.62 187 PRO A CA 1
ATOM 1494 C C . PRO A 1 187 ? 8.714 -1.027 3.652 1.00 89.62 187 PRO A C 1
ATOM 1496 O O . PRO A 1 187 ? 9.551 -0.157 3.884 1.00 89.62 187 PRO A O 1
ATOM 1499 N N . PHE A 1 188 ? 7.566 -1.099 4.336 1.00 90.25 188 PHE A N 1
ATOM 1500 C CA . PHE A 1 188 ? 7.224 -0.180 5.439 1.00 90.25 188 PHE A CA 1
ATOM 1501 C C . PHE A 1 188 ? 8.324 -0.071 6.501 1.00 90.25 188 PHE A C 1
ATOM 1503 O O . PHE A 1 188 ? 8.592 1.012 7.021 1.00 90.25 188 PHE A O 1
ATOM 1510 N N . TYR A 1 189 ? 8.972 -1.199 6.791 1.00 86.62 189 TYR A N 1
ATOM 1511 C CA . TYR A 1 189 ? 10.124 -1.294 7.672 1.00 86.62 189 TYR A CA 1
ATOM 1512 C C . TYR A 1 189 ? 11.287 -1.857 6.862 1.00 86.62 189 TYR A C 1
ATOM 1514 O O . TYR A 1 189 ? 11.236 -2.993 6.390 1.00 86.62 189 TYR A O 1
ATOM 1522 N N . GLN A 1 190 ? 12.343 -1.066 6.681 1.00 72.69 190 GLN A N 1
ATOM 1523 C CA . GLN A 1 190 ? 13.576 -1.578 6.091 1.00 72.69 190 GLN A CA 1
ATOM 1524 C C . GLN A 1 190 ? 14.147 -2.640 7.037 1.00 72.69 190 GLN A C 1
ATOM 1526 O O . GLN A 1 190 ? 14.380 -2.360 8.211 1.00 72.69 190 GLN A O 1
ATOM 1531 N N . SER A 1 191 ? 14.392 -3.852 6.531 1.00 49.31 191 SER A N 1
ATOM 1532 C CA . SER A 1 191 ? 14.906 -4.982 7.324 1.00 49.31 191 SER A CA 1
ATOM 1533 C C . SER A 1 191 ? 16.282 -4.728 7.959 1.00 49.31 191 SER A C 1
ATOM 1535 O O . SER A 1 191 ? 16.731 -5.542 8.755 1.00 49.31 191 SER A O 1
ATOM 1537 N N . ASN A 1 192 ? 16.927 -3.598 7.640 1.00 34.00 192 ASN A N 1
ATOM 1538 C CA . ASN A 1 192 ? 18.200 -3.164 8.194 1.00 34.00 192 ASN A CA 1
ATOM 1539 C C . ASN A 1 192 ? 18.127 -1.671 8.575 1.00 34.00 192 ASN A C 1
ATOM 1541 O O . ASN A 1 192 ? 18.185 -0.803 7.708 1.00 34.00 192 ASN A O 1
ATOM 1545 N N . LEU A 1 193 ? 18.078 -1.352 9.867 1.00 34.72 193 LEU A N 1
ATOM 1546 C CA . LEU A 1 193 ? 18.806 -0.186 10.388 1.00 34.72 193 LEU A CA 1
ATOM 1547 C C . LEU A 1 193 ? 20.158 -0.708 10.904 1.00 34.72 193 LEU A C 1
ATOM 1549 O O . LEU A 1 193 ? 20.164 -1.827 11.420 1.00 34.72 193 LEU A O 1
ATOM 1553 N N . PRO A 1 194 ? 21.289 0.028 10.807 1.00 37.16 194 PRO A N 1
ATOM 1554 C CA . PRO A 1 194 ? 21.430 1.479 10.626 1.00 37.16 194 PRO A CA 1
ATOM 1555 C C . PRO A 1 194 ? 22.341 1.898 9.445 1.00 37.16 194 PRO A C 1
ATOM 1557 O O . PRO A 1 194 ? 23.098 1.100 8.897 1.00 37.16 194 PRO A O 1
ATOM 1560 N N . ASP A 1 195 ? 22.365 3.197 9.117 1.00 36.47 195 ASP A N 1
ATOM 1561 C CA . ASP A 1 195 ? 23.499 3.810 8.406 1.00 36.47 195 ASP A CA 1
ATOM 1562 C C . ASP A 1 195 ? 24.734 3.805 9.332 1.00 36.47 195 ASP A C 1
ATOM 1564 O O . ASP A 1 195 ? 25.102 4.822 9.910 1.00 36.47 195 ASP A O 1
ATOM 1568 N N . SER A 1 196 ? 25.371 2.648 9.505 1.00 32.19 196 SER A N 1
ATOM 1569 C CA . SER A 1 196 ? 26.735 2.538 10.026 1.00 32.19 196 SER A CA 1
ATOM 1570 C C . SER A 1 196 ? 27.640 2.056 8.899 1.00 32.19 196 SER A C 1
ATOM 1572 O O . SER A 1 196 ? 28.114 0.924 8.855 1.00 32.19 196 SER A O 1
ATOM 1574 N N . LYS A 1 197 ? 27.897 2.950 7.944 1.00 31.11 197 LYS A N 1
ATOM 1575 C CA . LYS A 1 197 ? 29.126 2.888 7.151 1.00 31.11 197 LYS A CA 1
ATOM 1576 C C . LYS A 1 197 ? 30.243 3.541 7.963 1.00 31.11 197 LYS A C 1
ATOM 1578 O O . LYS A 1 197 ? 30.667 4.631 7.613 1.00 31.11 197 LYS A O 1
ATOM 1583 N N . GLN A 1 198 ? 30.651 2.906 9.063 1.00 32.34 198 GLN A N 1
ATOM 1584 C CA . GLN A 1 198 ? 31.967 3.034 9.711 1.00 32.34 198 GLN A CA 1
ATOM 1585 C C . GLN A 1 198 ? 31.925 2.318 11.066 1.00 32.34 198 GLN A C 1
ATOM 1587 O O . GLN A 1 198 ? 31.812 2.968 12.088 1.00 32.34 198 GLN A O 1
ATOM 1592 N N . MET A 1 199 ? 32.023 0.990 11.082 1.00 25.28 199 MET A N 1
ATOM 1593 C CA . MET A 1 199 ? 32.849 0.265 12.058 1.00 25.28 199 MET A CA 1
ATOM 1594 C C . MET A 1 199 ? 33.193 -1.079 11.422 1.00 25.28 199 MET A C 1
ATOM 1596 O O . MET A 1 199 ? 32.441 -2.050 11.463 1.00 25.28 199 MET A O 1
ATOM 1600 N N . THR A 1 200 ? 34.327 -1.087 10.737 1.00 31.09 200 THR A N 1
ATOM 1601 C CA . THR A 1 200 ? 35.094 -2.289 10.442 1.00 31.09 200 THR A CA 1
ATOM 1602 C C . THR A 1 200 ? 35.324 -3.048 11.755 1.00 31.09 200 THR A C 1
ATOM 1604 O O . THR A 1 200 ? 35.633 -2.428 12.767 1.00 31.09 200 THR A O 1
ATOM 1607 N N . GLU A 1 201 ? 35.190 -4.375 11.701 1.00 34.59 201 GLU A N 1
ATOM 1608 C CA . GLU A 1 201 ? 35.634 -5.339 12.722 1.00 34.59 201 GLU A CA 1
ATOM 1609 C C . GLU A 1 201 ? 34.912 -5.305 14.081 1.00 34.59 201 GLU A C 1
ATOM 1611 O O . GLU A 1 201 ? 35.325 -4.639 15.022 1.00 34.59 201 GLU A O 1
ATOM 1616 N N . ASN A 1 202 ? 33.881 -6.146 14.231 1.00 28.45 202 ASN A N 1
ATOM 1617 C CA . ASN A 1 202 ? 33.935 -7.274 15.173 1.00 28.45 202 ASN A CA 1
ATOM 1618 C C . ASN A 1 202 ? 32.691 -8.169 15.060 1.00 28.45 202 ASN A C 1
ATOM 1620 O O . ASN A 1 202 ? 31.550 -7.736 15.198 1.00 28.45 202 ASN A O 1
ATOM 1624 N N . LYS A 1 203 ? 32.928 -9.459 14.810 1.00 40.34 203 LYS A N 1
ATOM 1625 C CA . LYS A 1 203 ? 31.923 -10.523 14.877 1.00 40.34 203 LYS A CA 1
ATOM 1626 C C . LYS A 1 203 ? 31.601 -10.820 16.345 1.00 40.34 203 LYS A C 1
ATOM 1628 O O . LYS A 1 203 ? 32.436 -11.438 16.993 1.00 40.34 203 LYS A O 1
ATOM 1633 N N . SER A 1 204 ? 30.397 -10.498 16.827 1.00 35.72 204 SER A N 1
ATOM 1634 C CA . SER A 1 204 ? 29.666 -11.328 17.807 1.00 35.72 204 SER A CA 1
ATOM 1635 C C . SER A 1 204 ? 28.319 -10.716 18.219 1.00 35.72 204 SER A C 1
ATOM 1637 O O . SER A 1 204 ? 28.297 -9.588 18.693 1.00 35.72 204 SER A O 1
ATOM 1639 N N . LYS A 1 205 ? 27.274 -11.560 18.178 1.00 36.41 205 LYS A N 1
ATOM 1640 C CA . LYS A 1 205 ? 25.909 -11.431 18.738 1.00 36.41 205 LYS A CA 1
ATOM 1641 C C . LYS A 1 205 ? 24.872 -10.684 17.885 1.00 36.41 205 LYS A C 1
ATOM 1643 O O . LYS A 1 205 ? 25.040 -9.531 17.517 1.00 36.41 205 LYS A O 1
ATOM 1648 N N . GLN A 1 206 ? 23.773 -11.393 17.599 1.00 41.50 206 GLN A N 1
ATOM 1649 C CA . GLN A 1 206 ? 22.486 -10.827 17.189 1.00 41.50 206 GLN A CA 1
ATOM 1650 C C . GLN A 1 206 ? 21.990 -9.915 18.313 1.00 41.50 206 GLN A C 1
ATOM 1652 O O . GLN A 1 206 ? 21.330 -10.371 19.242 1.00 41.50 206 GLN A O 1
ATOM 1657 N N . GLU A 1 207 ? 22.349 -8.643 18.263 1.00 41.81 207 GLU A N 1
ATOM 1658 C CA . GLU A 1 207 ? 21.758 -7.630 19.126 1.00 41.81 207 GLU A CA 1
ATOM 1659 C C . GLU A 1 207 ? 20.581 -7.039 18.343 1.00 41.81 207 GLU A C 1
ATOM 1661 O O . GLU A 1 207 ? 20.753 -6.235 17.428 1.00 41.81 207 GLU A O 1
ATOM 1666 N N . GLY A 1 208 ? 19.380 -7.571 18.598 1.00 54.84 208 GLY A N 1
ATOM 1667 C CA . GLY A 1 208 ? 18.141 -7.040 18.028 1.00 54.84 208 GLY A CA 1
ATOM 1668 C C . GLY A 1 208 ? 17.923 -5.585 18.451 1.00 54.84 208 GLY A C 1
ATOM 1669 O O . GLY A 1 208 ? 18.458 -5.143 19.468 1.00 54.84 208 GLY A O 1
ATOM 1670 N N . ILE A 1 209 ? 17.134 -4.836 17.674 1.00 61.88 209 ILE A N 1
ATOM 1671 C CA . ILE A 1 209 ? 16.800 -3.438 17.985 1.00 61.88 209 ILE A CA 1
ATOM 1672 C C . ILE A 1 209 ? 16.220 -3.373 19.412 1.00 61.88 209 ILE A C 1
ATOM 1674 O O . ILE A 1 209 ? 15.273 -4.110 19.706 1.00 61.88 209 ILE A O 1
ATOM 1678 N N . PRO A 1 210 ? 16.737 -2.505 20.304 1.00 74.25 210 PRO A N 1
ATOM 1679 C CA . PRO A 1 210 ? 16.191 -2.346 21.645 1.00 74.25 210 PRO A CA 1
ATOM 1680 C C . PRO A 1 210 ? 14.682 -2.070 21.608 1.00 74.25 210 PRO A C 1
ATOM 1682 O O . PRO A 1 210 ? 14.211 -1.240 20.833 1.00 74.25 210 PRO A O 1
ATOM 1685 N N . HIS A 1 211 ? 13.914 -2.713 22.489 1.00 70.94 211 HIS A N 1
ATOM 1686 C CA . HIS A 1 211 ? 12.444 -2.638 22.535 1.00 70.94 211 HIS A CA 1
ATOM 1687 C C . HIS A 1 211 ? 11.877 -1.208 22.410 1.00 70.94 211 HIS A C 1
ATOM 1689 O O . HIS A 1 211 ? 10.934 -0.957 21.661 1.00 70.94 211 HIS A O 1
ATOM 1695 N N . ARG A 1 212 ? 12.471 -0.242 23.123 1.00 73.81 212 ARG A N 1
ATOM 1696 C CA . ARG A 1 212 ? 12.066 1.176 23.085 1.00 73.81 212 ARG A CA 1
ATOM 1697 C C . ARG A 1 212 ? 12.299 1.818 21.710 1.00 73.81 212 ARG A C 1
ATOM 1699 O O . ARG A 1 212 ? 11.510 2.662 21.294 1.00 73.81 212 ARG A O 1
ATOM 1706 N N . GLU A 1 213 ? 13.357 1.427 21.008 1.00 80.31 213 GLU A N 1
ATOM 1707 C CA . GLU A 1 213 ? 13.672 1.922 19.665 1.00 80.31 213 GLU A CA 1
ATOM 1708 C C . GLU A 1 213 ? 12.742 1.318 18.613 1.00 80.31 213 GLU A C 1
ATOM 1710 O O . GLU A 1 213 ? 12.270 2.048 17.745 1.00 80.31 213 GLU A O 1
ATOM 1715 N N . ALA A 1 214 ? 12.403 0.030 18.736 1.00 83.00 214 ALA A N 1
ATOM 1716 C CA . ALA A 1 214 ? 11.435 -0.630 17.861 1.00 83.00 214 ALA A CA 1
ATOM 1717 C C . ALA A 1 214 ? 10.041 0.012 17.977 1.00 83.00 214 ALA A C 1
ATOM 1719 O O . ALA A 1 214 ? 9.420 0.329 16.964 1.00 83.00 214 ALA A O 1
ATOM 1720 N N . ILE A 1 215 ? 9.583 0.282 19.205 1.00 84.25 215 ILE A N 1
ATOM 1721 C CA . ILE A 1 215 ? 8.317 0.988 19.453 1.00 84.25 215 ILE A CA 1
ATOM 1722 C C . ILE A 1 215 ? 8.354 2.412 18.891 1.00 84.25 215 ILE A C 1
ATOM 1724 O O . ILE A 1 215 ? 7.434 2.807 18.179 1.00 84.25 215 ILE A O 1
ATOM 1728 N N . SER A 1 216 ? 9.420 3.175 19.161 1.00 84.25 216 SER A N 1
ATOM 1729 C CA . SER A 1 216 ? 9.562 4.536 18.624 1.00 84.25 216 SER A CA 1
ATOM 1730 C C . SER A 1 216 ? 9.539 4.540 17.096 1.00 84.25 216 SER A C 1
ATOM 1732 O O . SER A 1 216 ? 8.877 5.388 16.512 1.00 84.25 216 SER A O 1
ATOM 1734 N N . LEU A 1 217 ? 10.226 3.594 16.450 1.00 86.75 217 LEU A N 1
ATOM 1735 C CA . LEU A 1 217 ? 10.246 3.471 14.994 1.00 86.75 217 LEU A CA 1
ATOM 1736 C C . LEU A 1 217 ? 8.856 3.156 14.436 1.00 86.75 217 LEU A C 1
ATOM 1738 O O . LEU A 1 217 ? 8.441 3.762 13.453 1.00 86.75 217 LEU A O 1
ATOM 1742 N N . VAL A 1 218 ? 8.130 2.226 15.058 1.00 89.44 218 VAL A N 1
ATOM 1743 C CA . VAL A 1 218 ? 6.761 1.887 14.656 1.00 89.44 218 VAL A CA 1
ATOM 1744 C C . VAL A 1 218 ? 5.847 3.101 14.734 1.00 89.44 218 VAL A C 1
ATOM 1746 O O . VAL A 1 218 ? 5.141 3.383 13.767 1.00 89.44 218 VAL A O 1
ATOM 1749 N N . LEU A 1 219 ? 5.883 3.832 15.848 1.00 89.31 219 LEU A N 1
ATOM 1750 C CA . LEU A 1 219 ? 5.066 5.028 16.030 1.00 89.31 219 LEU A CA 1
ATOM 1751 C C . LEU A 1 219 ? 5.440 6.119 15.017 1.00 89.31 219 LEU A C 1
ATOM 1753 O O . LEU A 1 219 ? 4.544 6.709 14.415 1.00 89.31 219 LEU A O 1
ATOM 1757 N N . ASP A 1 220 ? 6.736 6.329 14.766 1.00 87.50 220 ASP A N 1
ATOM 1758 C CA . ASP A 1 220 ? 7.228 7.278 13.761 1.00 87.50 220 ASP A CA 1
ATOM 1759 C C . ASP A 1 220 ? 6.729 6.909 12.348 1.00 87.50 220 ASP A C 1
ATOM 1761 O O . ASP A 1 220 ? 6.224 7.772 11.630 1.00 87.50 220 ASP A O 1
ATOM 1765 N N . VAL A 1 221 ? 6.810 5.631 11.952 1.00 90.88 221 VAL A N 1
ATOM 1766 C CA . VAL A 1 221 ? 6.331 5.137 10.645 1.00 90.88 221 VAL A CA 1
ATOM 1767 C C . VAL A 1 221 ? 4.817 5.301 10.515 1.00 90.88 221 VAL A C 1
ATOM 1769 O O . VAL A 1 221 ? 4.338 5.834 9.512 1.00 90.88 221 VAL A O 1
ATOM 1772 N N . CYS A 1 222 ? 4.051 4.877 11.521 1.00 93.12 222 CYS A N 1
ATOM 1773 C CA . CYS A 1 222 ? 2.593 4.966 11.487 1.00 93.12 222 CYS A CA 1
ATOM 1774 C C . CYS A 1 222 ? 2.108 6.419 11.458 1.00 93.12 222 CYS A C 1
ATOM 1776 O O . CYS A 1 222 ? 1.218 6.755 10.675 1.00 93.12 222 CYS A O 1
ATOM 1778 N N . SER A 1 223 ? 2.725 7.291 12.260 1.00 90.38 223 SER A N 1
ATOM 1779 C CA . SER A 1 223 ? 2.426 8.724 12.276 1.00 90.38 223 SER A CA 1
ATOM 1780 C C . SER A 1 223 ? 2.793 9.397 10.955 1.00 90.38 223 SER A C 1
ATOM 1782 O O . SER A 1 223 ? 1.989 10.157 10.407 1.00 90.38 223 SER A O 1
ATOM 1784 N N . TYR A 1 224 ? 3.958 9.063 10.387 1.00 90.19 224 TYR A N 1
ATOM 1785 C CA . TYR A 1 224 ? 4.379 9.559 9.079 1.00 90.19 224 TYR A CA 1
ATOM 1786 C C . TYR A 1 224 ? 3.344 9.233 8.001 1.00 90.19 224 TYR A C 1
ATOM 1788 O O . TYR A 1 224 ? 2.917 10.133 7.277 1.00 90.19 224 TYR A O 1
ATOM 1796 N N . TRP A 1 225 ? 2.901 7.979 7.914 1.00 92.25 225 TRP A N 1
ATOM 1797 C CA . TRP A 1 225 ? 1.944 7.565 6.892 1.00 92.25 225 TRP A CA 1
ATOM 1798 C C . TRP A 1 225 ? 0.553 8.153 7.093 1.00 92.25 225 TRP A C 1
ATOM 1800 O O . TRP A 1 225 ? -0.015 8.670 6.133 1.00 92.25 225 TRP A O 1
ATOM 1810 N N . MET A 1 226 ? 0.033 8.158 8.324 1.00 91.62 226 MET A N 1
ATOM 1811 C CA . MET A 1 226 ? -1.243 8.813 8.640 1.00 91.62 226 MET A CA 1
ATOM 1812 C C . MET A 1 226 ? -1.218 10.286 8.233 1.00 91.62 226 MET A C 1
ATOM 1814 O O . MET A 1 226 ? -2.066 10.738 7.467 1.00 91.62 226 MET A O 1
ATOM 1818 N N . THR A 1 227 ? -0.195 11.019 8.672 1.00 89.12 227 THR A N 1
ATOM 1819 C CA . THR A 1 227 ? -0.052 12.450 8.377 1.00 89.12 227 THR A CA 1
ATOM 1820 C C . THR A 1 227 ? 0.143 12.706 6.886 1.00 89.12 227 THR A C 1
ATOM 1822 O O . THR A 1 227 ? -0.395 13.672 6.349 1.00 89.12 227 THR A O 1
ATOM 1825 N N . SER A 1 228 ? 0.901 11.850 6.195 1.00 88.44 228 SER A N 1
ATOM 1826 C CA . SER A 1 228 ? 1.154 12.020 4.763 1.00 88.44 228 SER A CA 1
ATOM 1827 C C . SER A 1 228 ? -0.115 11.789 3.943 1.00 88.44 228 SER A C 1
ATOM 1829 O O . SER A 1 228 ? -0.402 12.595 3.064 1.00 88.44 228 SER A O 1
ATOM 1831 N N . PHE A 1 229 ? -0.918 10.770 4.270 1.00 90.88 229 PHE A N 1
ATOM 1832 C CA . PHE A 1 229 ? -2.219 10.560 3.626 1.00 90.88 229 PHE A CA 1
ATOM 1833 C C . PHE A 1 229 ? -3.176 11.719 3.908 1.00 90.88 229 PHE A C 1
ATOM 1835 O O . PHE A 1 229 ? -3.799 12.211 2.977 1.00 90.88 229 PHE A O 1
ATOM 1842 N N . ILE A 1 230 ? -3.251 12.210 5.148 1.00 88.44 230 ILE A N 1
ATOM 1843 C CA . ILE A 1 230 ? -4.102 13.363 5.490 1.00 88.44 230 ILE A CA 1
ATOM 1844 C C . ILE A 1 230 ? -3.739 14.599 4.649 1.00 88.44 230 ILE A C 1
ATOM 1846 O O . ILE A 1 230 ? -4.633 15.319 4.217 1.00 88.44 230 ILE A O 1
ATOM 1850 N N . LYS A 1 231 ? -2.444 14.838 4.400 1.00 85.75 231 LYS A N 1
ATOM 1851 C CA . LYS A 1 231 ? -1.958 16.040 3.701 1.00 85.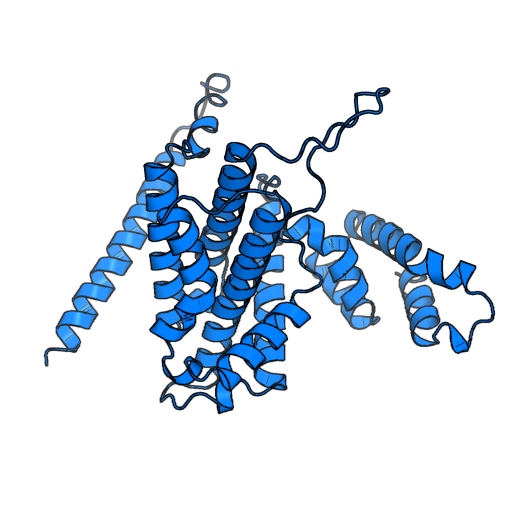75 231 LYS A CA 1
ATOM 1852 C C . LYS A 1 231 ? -1.964 15.948 2.178 1.00 85.75 231 LYS A C 1
ATOM 1854 O O . LYS A 1 231 ? -2.171 16.964 1.529 1.00 85.75 231 LYS A O 1
ATOM 1859 N N . HIS A 1 232 ? -1.662 14.779 1.619 1.00 84.25 232 HIS A N 1
ATOM 1860 C CA . HIS A 1 232 ? -1.332 14.640 0.195 1.00 84.25 232 HIS A CA 1
ATOM 1861 C C . HIS A 1 232 ? -2.304 13.743 -0.581 1.00 84.25 232 HIS A C 1
ATOM 1863 O O . HIS A 1 232 ? -2.155 13.579 -1.786 1.00 84.25 232 HIS A O 1
ATOM 1869 N N . SER A 1 233 ? -3.288 13.128 0.080 1.00 85.06 233 SER A N 1
ATOM 1870 C CA . SER A 1 233 ? -4.260 12.277 -0.604 1.00 85.06 233 SER A CA 1
ATOM 1871 C C . SER A 1 233 ? -5.328 13.108 -1.314 1.00 85.06 233 SER A C 1
ATOM 1873 O O . SER A 1 233 ? -6.286 13.561 -0.683 1.00 85.06 233 SER A O 1
ATOM 1875 N N . THR A 1 234 ? -5.267 13.157 -2.641 1.00 79.88 234 THR A N 1
ATOM 1876 C CA . THR A 1 234 ? -6.322 13.735 -3.496 1.00 79.88 234 THR A CA 1
ATOM 1877 C C . THR A 1 234 ? -7.672 13.029 -3.318 1.00 79.88 234 THR A C 1
ATOM 1879 O O . THR A 1 234 ? -8.730 13.645 -3.432 1.00 79.88 234 THR A O 1
ATOM 1882 N N . LEU A 1 235 ? -7.677 11.747 -2.920 1.00 77.19 235 LEU A N 1
ATOM 1883 C CA . LEU A 1 235 ? -8.912 11.024 -2.595 1.00 77.19 235 LEU A CA 1
ATOM 1884 C C . LEU A 1 235 ? -9.687 11.647 -1.425 1.00 77.19 235 LEU A C 1
ATOM 1886 O O . LEU A 1 235 ? -10.882 11.402 -1.296 1.00 77.19 235 LEU A O 1
ATOM 1890 N N . LEU A 1 236 ? -9.052 12.458 -0.576 1.00 72.56 236 LEU A N 1
ATOM 1891 C CA . LEU A 1 236 ? -9.732 13.148 0.519 1.00 72.56 236 LEU A CA 1
ATOM 1892 C C . LEU A 1 236 ? -10.326 14.490 0.067 1.00 72.56 236 LEU A C 1
ATOM 1894 O O . LEU A 1 236 ? -11.059 15.113 0.824 1.00 72.56 236 LEU A O 1
ATOM 1898 N N . GLU A 1 237 ? -10.091 14.962 -1.152 1.00 71.38 237 GLU A N 1
ATOM 1899 C CA . GLU A 1 237 ? -10.706 16.211 -1.622 1.00 71.38 237 GLU A CA 1
ATOM 1900 C C . GLU A 1 237 ? -12.199 16.026 -1.920 1.00 71.38 237 GLU A C 1
ATOM 1902 O O . GLU A 1 237 ? -12.992 16.958 -1.779 1.00 71.38 237 GLU A O 1
ATOM 1907 N N . ASN A 1 238 ? -12.621 14.796 -2.233 1.00 69.62 238 ASN A N 1
ATOM 1908 C CA . ASN A 1 238 ? -14.018 14.495 -2.509 1.00 69.62 238 ASN A CA 1
ATOM 1909 C C . ASN A 1 238 ? -14.876 14.575 -1.224 1.00 69.62 238 ASN A C 1
ATOM 1911 O O . ASN A 1 238 ? -14.570 13.891 -0.235 1.00 69.62 238 ASN A O 1
ATOM 1915 N N . PRO A 1 239 ? -15.970 15.365 -1.205 1.00 65.00 239 PRO A N 1
ATOM 1916 C CA . PRO A 1 239 ? -16.882 15.429 -0.064 1.00 65.00 239 PRO A CA 1
ATOM 1917 C C . PRO A 1 239 ? -17.538 14.086 0.282 1.00 65.00 239 PRO A C 1
ATOM 1919 O O . PRO A 1 239 ? -17.934 13.909 1.428 1.00 65.00 239 PRO A O 1
ATOM 1922 N N . SER A 1 240 ? -17.621 13.128 -0.647 1.00 70.00 240 SER A N 1
ATOM 1923 C CA . SER A 1 240 ? -18.222 11.812 -0.388 1.00 70.00 240 SER A CA 1
ATOM 1924 C C . SER A 1 240 ? -17.349 10.869 0.449 1.00 70.00 240 SER A C 1
ATOM 1926 O O . SER A 1 240 ? -17.872 9.928 1.035 1.00 70.00 240 SER A O 1
ATOM 1928 N N . ASN A 1 241 ? -16.038 11.112 0.548 1.00 73.81 241 ASN A N 1
ATOM 1929 C CA . ASN A 1 241 ? -15.088 10.209 1.217 1.00 73.81 241 ASN A CA 1
ATOM 1930 C C . ASN A 1 241 ? -14.972 10.527 2.716 1.00 73.81 241 ASN A C 1
ATOM 1932 O O . ASN A 1 241 ? -13.893 10.754 3.270 1.00 73.81 241 ASN A O 1
ATOM 1936 N N . ILE A 1 242 ? -16.124 10.611 3.382 1.00 77.50 242 ILE A N 1
ATOM 1937 C CA . ILE A 1 242 ? -16.227 11.003 4.792 1.00 77.50 242 ILE A CA 1
ATOM 1938 C C . ILE A 1 242 ? -15.651 9.905 5.697 1.00 77.50 242 ILE A C 1
ATOM 1940 O O . ILE A 1 242 ? -1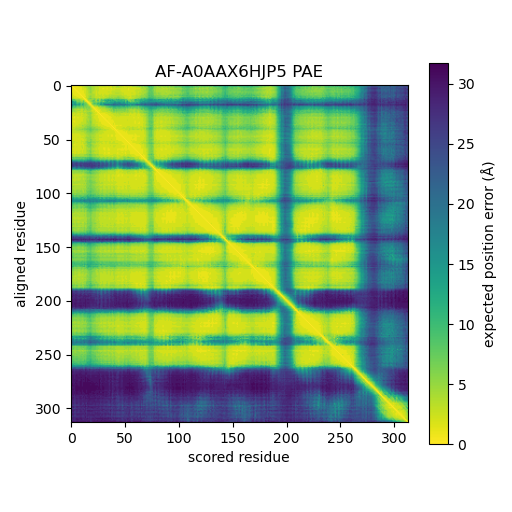5.031 10.206 6.720 1.00 77.50 242 ILE A O 1
ATOM 1944 N N . LYS A 1 243 ? -15.805 8.628 5.324 1.00 91.00 243 LYS A N 1
ATOM 1945 C CA . LYS A 1 243 ? -15.350 7.492 6.138 1.00 91.00 243 LYS A CA 1
ATOM 1946 C C . LYS A 1 243 ? -13.832 7.367 6.151 1.00 91.00 243 LYS A C 1
ATOM 1948 O O . LYS A 1 243 ? -13.273 7.273 7.243 1.00 91.00 243 LYS A O 1
ATOM 1953 N N . ALA A 1 244 ? -13.153 7.456 5.004 1.00 90.62 244 ALA A N 1
ATOM 1954 C CA . ALA A 1 244 ? -11.690 7.501 4.985 1.00 90.62 244 ALA A CA 1
ATOM 1955 C C . ALA A 1 244 ? -11.125 8.676 5.796 1.00 90.62 244 ALA A C 1
ATOM 1957 O O . ALA A 1 244 ? -10.206 8.480 6.593 1.00 90.62 244 ALA A O 1
ATOM 1958 N N . LYS A 1 245 ? -11.712 9.877 5.679 1.00 89.38 245 LYS A N 1
ATOM 1959 C CA . LYS A 1 245 ? -11.315 11.041 6.496 1.00 89.38 245 LYS A CA 1
ATOM 1960 C C . LYS A 1 245 ? -11.427 10.758 7.990 1.00 89.38 245 LYS A C 1
ATOM 1962 O O . LYS A 1 245 ? -10.474 10.979 8.735 1.00 89.38 245 LYS A O 1
ATOM 1967 N N . ARG A 1 246 ? -12.578 10.236 8.428 1.00 91.38 246 ARG A N 1
ATOM 1968 C CA . ARG A 1 246 ? -12.812 9.875 9.834 1.00 91.38 246 ARG A CA 1
ATOM 1969 C C . ARG A 1 246 ? -11.849 8.791 10.305 1.00 91.38 246 ARG A C 1
ATOM 1971 O O . ARG A 1 246 ? -11.345 8.886 11.420 1.00 91.38 246 ARG A O 1
ATOM 1978 N N . PHE A 1 247 ? -11.576 7.789 9.470 1.00 94.94 247 PHE A N 1
ATOM 1979 C CA . PHE A 1 247 ? -10.639 6.722 9.801 1.00 94.94 247 PHE A CA 1
ATOM 1980 C C . PHE A 1 247 ? -9.235 7.268 10.067 1.00 94.94 247 PHE A C 1
ATOM 1982 O O . PHE A 1 247 ? -8.632 6.925 11.086 1.00 94.94 247 PHE A O 1
ATOM 1989 N N . LEU A 1 248 ? -8.740 8.138 9.183 1.00 93.88 248 LEU A N 1
ATOM 1990 C CA . LEU A 1 248 ? -7.420 8.753 9.310 1.00 93.88 248 LEU A CA 1
ATOM 1991 C C . LEU A 1 248 ? -7.339 9.669 10.532 1.00 93.88 248 LEU A C 1
ATOM 1993 O O . LEU A 1 248 ? -6.395 9.560 11.307 1.00 93.88 248 LEU A O 1
ATOM 1997 N N . SER A 1 249 ? -8.348 10.518 10.749 1.00 91.06 249 SER A N 1
ATOM 1998 C CA . SER A 1 249 ? -8.407 11.421 11.906 1.00 91.06 249 SER A CA 1
ATOM 1999 C C . SER A 1 249 ? -8.407 10.649 13.232 1.00 91.06 249 SER A C 1
ATOM 2001 O O . SER A 1 249 ? -7.566 10.893 14.100 1.00 91.06 249 SER A O 1
ATOM 2003 N N . ARG A 1 250 ? -9.267 9.630 13.362 1.00 93.88 250 ARG A N 1
ATOM 2004 C CA . ARG A 1 250 ? -9.316 8.777 14.558 1.00 93.88 250 ARG A CA 1
ATOM 2005 C C . ARG A 1 250 ? -8.035 7.959 14.740 1.00 93.88 250 ARG A C 1
ATOM 2007 O O . ARG A 1 250 ? -7.602 7.748 15.869 1.00 93.88 250 ARG A O 1
ATOM 2014 N N . GLY A 1 251 ? -7.417 7.506 13.650 1.00 92.88 251 GLY A N 1
ATOM 2015 C CA . GLY A 1 251 ? -6.127 6.817 13.686 1.00 92.88 251 GLY A CA 1
ATOM 2016 C C . GLY A 1 251 ? -4.988 7.722 14.150 1.00 92.88 251 GLY A C 1
ATOM 2017 O O . GLY A 1 251 ? -4.179 7.309 14.977 1.00 92.88 251 GLY A O 1
ATOM 2018 N N . HIS A 1 252 ? -4.963 8.965 13.668 1.00 91.75 252 HIS A N 1
ATOM 2019 C CA . HIS A 1 252 ? -4.007 9.983 14.086 1.00 91.75 252 HIS A CA 1
ATOM 2020 C C . HIS A 1 252 ? -4.159 10.317 15.576 1.00 91.75 252 HIS A C 1
ATOM 2022 O O . HIS A 1 252 ? -3.174 10.244 16.301 1.00 91.75 252 HIS A O 1
ATOM 2028 N N . SER A 1 253 ? -5.381 10.571 16.061 1.00 92.00 253 SER A N 1
ATOM 2029 C CA . SER A 1 253 ? -5.645 10.806 17.493 1.00 92.00 253 SER A CA 1
ATOM 2030 C C . SER A 1 253 ? -5.161 9.639 18.365 1.00 92.00 253 SER A C 1
ATOM 2032 O O . SER A 1 253 ? -4.416 9.864 19.315 1.00 92.00 253 SER A O 1
ATOM 2034 N N . LYS A 1 254 ? -5.458 8.387 17.984 1.00 92.06 254 LYS A N 1
ATOM 2035 C CA . LYS A 1 254 ? -4.958 7.195 18.694 1.00 92.06 254 LYS A CA 1
ATOM 2036 C C . LYS A 1 254 ? -3.433 7.093 18.724 1.00 92.06 254 LYS A C 1
ATOM 2038 O O . LYS A 1 254 ? -2.868 6.628 19.710 1.00 92.06 254 LYS A O 1
ATOM 2043 N N . LEU A 1 255 ? -2.762 7.478 17.638 1.00 90.88 255 LEU A N 1
ATOM 2044 C CA . LEU A 1 255 ? -1.300 7.500 17.580 1.00 90.88 255 LEU A CA 1
ATOM 2045 C C . LEU A 1 255 ? -0.719 8.579 18.492 1.00 90.88 255 LEU A C 1
ATOM 2047 O O . LEU A 1 255 ? 0.260 8.307 19.181 1.00 90.88 255 LEU A O 1
ATOM 2051 N N . THR A 1 256 ? -1.321 9.768 18.516 1.00 88.25 256 THR A N 1
ATOM 2052 C CA . THR A 1 256 ? -0.908 10.864 19.399 1.00 88.25 256 THR A CA 1
ATOM 2053 C C . THR A 1 256 ? -1.057 10.472 20.868 1.00 88.25 256 THR A C 1
ATOM 2055 O O . THR A 1 256 ? -0.080 10.562 21.605 1.00 88.25 256 THR A O 1
ATOM 2058 N N . GLU A 1 257 ? -2.215 9.932 21.260 1.00 88.81 257 GLU A N 1
ATOM 2059 C CA . GLU A 1 257 ? -2.459 9.410 22.615 1.00 88.81 257 GLU A CA 1
ATOM 2060 C C . GLU A 1 257 ? -1.415 8.347 23.000 1.00 88.81 257 GLU A C 1
ATOM 2062 O O . GLU A 1 257 ? -0.779 8.430 24.048 1.00 88.81 257 GLU A O 1
ATOM 2067 N N . CYS A 1 258 ? -1.150 7.384 22.109 1.00 87.62 258 CYS A N 1
ATOM 2068 C CA . CYS A 1 258 ? -0.164 6.329 22.351 1.00 87.62 258 CYS A CA 1
ATOM 2069 C C . CYS A 1 258 ? 1.274 6.870 22.496 1.00 87.62 258 CYS A C 1
ATOM 2071 O O . CYS A 1 258 ? 2.035 6.394 23.343 1.00 87.62 258 CYS A O 1
ATOM 2073 N N . MET A 1 259 ? 1.664 7.871 21.697 1.00 85.25 259 MET A N 1
ATOM 2074 C CA . MET A 1 259 ? 2.974 8.527 21.809 1.00 85.25 259 MET A CA 1
ATOM 2075 C C . MET A 1 259 ? 3.133 9.273 23.141 1.00 85.25 259 MET A C 1
ATOM 2077 O O . MET A 1 259 ? 4.203 9.200 23.754 1.00 85.25 259 MET A O 1
ATOM 2081 N N . GLU A 1 260 ? 2.079 9.959 23.591 1.00 85.06 260 GLU A N 1
ATOM 2082 C CA . GLU A 1 260 ? 2.042 10.683 24.866 1.00 85.06 260 GLU A CA 1
ATOM 2083 C C . GLU A 1 260 ? 2.160 9.729 26.062 1.00 85.06 260 GLU A C 1
ATOM 2085 O O . GLU A 1 260 ? 3.012 9.934 26.929 1.00 85.06 260 GLU A O 1
ATOM 2090 N N . GLU A 1 261 ? 1.384 8.641 26.075 1.00 82.56 261 GLU A N 1
ATOM 2091 C CA . GLU A 1 261 ? 1.404 7.627 27.139 1.00 82.56 261 GLU A CA 1
ATOM 2092 C C . GLU A 1 261 ? 2.764 6.935 27.283 1.00 82.56 261 GLU A C 1
ATOM 2094 O O . GLU A 1 261 ? 3.231 6.671 28.393 1.00 82.56 261 GLU A O 1
ATOM 2099 N N . LEU A 1 262 ? 3.432 6.648 26.164 1.00 77.50 262 LEU A N 1
ATOM 2100 C CA . LEU A 1 262 ? 4.725 5.960 26.161 1.00 77.50 262 LEU A CA 1
ATOM 2101 C C . LEU A 1 262 ? 5.904 6.899 26.459 1.00 77.50 262 LEU A C 1
ATOM 2103 O O . LEU A 1 262 ? 7.060 6.456 26.470 1.00 77.50 262 LEU A O 1
ATOM 2107 N N . GLY A 1 263 ? 5.637 8.190 26.695 1.00 65.06 263 GLY A N 1
ATOM 2108 C CA . GLY A 1 263 ? 6.663 9.202 26.933 1.00 65.06 263 GLY A CA 1
ATOM 2109 C C . GLY A 1 263 ? 7.685 9.256 25.798 1.00 65.06 263 GLY A C 1
ATOM 2110 O O . GLY A 1 263 ? 8.859 9.558 26.034 1.00 65.06 263 GLY A O 1
ATOM 2111 N N . VAL A 1 264 ? 7.269 8.894 24.579 1.00 61.97 264 VAL A N 1
ATOM 2112 C CA . VAL A 1 264 ? 8.078 9.051 23.377 1.00 61.97 264 VAL A CA 1
ATOM 2113 C C . VAL A 1 264 ? 7.935 10.522 23.017 1.00 61.97 264 VAL A C 1
ATOM 2115 O O . VAL A 1 264 ? 6.857 10.931 22.589 1.00 61.97 264 VAL A O 1
ATOM 2118 N N . PRO A 1 265 ? 8.966 11.361 23.236 1.00 49.88 265 PRO A N 1
ATOM 2119 C CA . PRO A 1 265 ? 8.846 12.762 22.897 1.00 49.88 265 PRO A CA 1
ATOM 2120 C C . PRO A 1 265 ? 8.548 12.835 21.408 1.00 49.88 265 PRO A C 1
ATOM 2122 O O . PRO A 1 265 ? 9.320 12.313 20.597 1.00 49.88 265 PRO A O 1
ATOM 2125 N N . ASN A 1 266 ? 7.433 13.482 21.077 1.00 44.81 266 ASN A N 1
ATOM 2126 C CA . ASN A 1 266 ? 7.092 13.860 19.720 1.00 44.81 266 ASN A CA 1
ATOM 2127 C C . ASN A 1 266 ? 8.363 14.484 19.121 1.00 44.81 266 ASN A C 1
ATOM 2129 O O . ASN A 1 266 ? 8.834 15.529 19.588 1.00 44.81 266 ASN A O 1
ATOM 2133 N N . ARG A 1 267 ? 9.024 13.795 18.180 1.00 45.56 267 ARG A N 1
ATOM 2134 C CA . ARG A 1 267 ? 10.349 14.208 17.676 1.00 45.56 267 ARG A CA 1
ATOM 2135 C C . ARG A 1 267 ? 10.296 15.518 16.885 1.00 45.56 267 ARG A C 1
ATOM 2137 O O . ARG A 1 267 ? 11.341 15.987 16.444 1.00 45.56 267 ARG A O 1
ATOM 2144 N N . ASP A 1 268 ? 9.138 16.169 16.811 1.00 42.81 268 ASP A N 1
ATOM 2145 C CA . ASP A 1 268 ? 9.022 17.596 16.509 1.00 42.81 268 ASP A CA 1
ATOM 2146 C C . ASP A 1 268 ? 9.777 18.489 17.514 1.00 42.81 268 ASP A C 1
ATOM 2148 O O . ASP A 1 268 ? 10.181 19.599 17.179 1.00 42.81 268 ASP A O 1
ATOM 2152 N N . GLY A 1 269 ? 10.107 17.998 18.714 1.00 36.22 269 GLY A N 1
ATOM 2153 C CA . GLY A 1 269 ? 10.974 18.703 19.667 1.00 36.22 269 GLY A CA 1
ATOM 2154 C C . GLY A 1 269 ? 12.426 18.899 19.202 1.00 36.22 269 GLY A C 1
ATOM 2155 O O . GLY A 1 269 ? 13.068 19.859 19.620 1.00 36.22 269 GLY A O 1
ATOM 2156 N N . ARG A 1 270 ? 12.940 18.072 18.274 1.00 33.94 270 ARG A N 1
ATOM 2157 C CA . ARG A 1 270 ? 14.263 18.278 17.640 1.00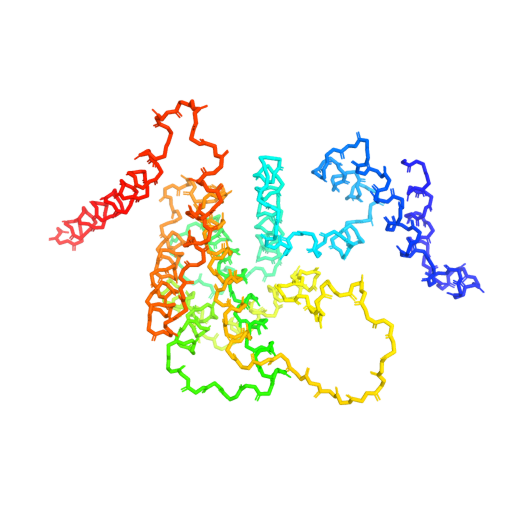 33.94 270 ARG A CA 1
ATOM 2158 C C . ARG A 1 270 ? 14.226 19.226 16.435 1.00 33.94 270 ARG A C 1
ATOM 2160 O O . ARG A 1 270 ? 15.237 19.401 15.765 1.00 33.94 270 ARG A O 1
ATOM 2167 N N . VAL A 1 271 ? 13.087 19.879 16.191 1.00 38.66 271 VAL A N 1
ATOM 2168 C CA . VAL A 1 271 ? 12.969 21.033 15.284 1.00 38.66 271 VAL A CA 1
ATOM 2169 C C . VAL A 1 271 ? 13.332 22.341 16.007 1.00 38.66 271 VAL A C 1
ATOM 2171 O O . VAL A 1 271 ? 13.710 23.311 15.358 1.00 38.66 271 VAL A O 1
ATOM 2174 N N . LYS A 1 272 ? 13.304 22.387 17.350 1.00 34.97 272 LYS A N 1
ATOM 2175 C CA . LYS A 1 272 ? 13.573 23.624 18.111 1.00 34.97 272 LYS A CA 1
ATOM 2176 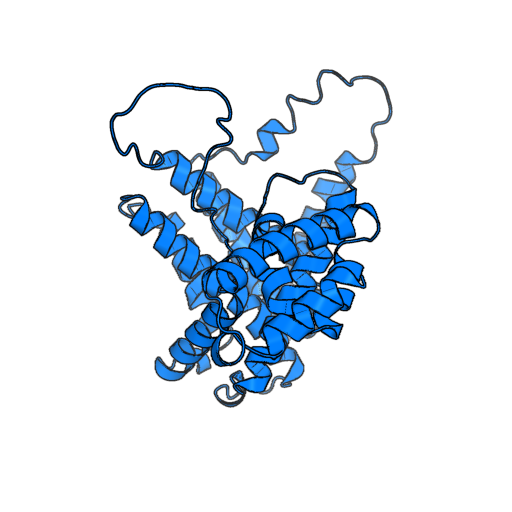C C . LYS A 1 272 ? 15.060 23.923 18.342 1.00 34.97 272 LYS A C 1
ATOM 2178 O O . LYS A 1 272 ? 15.429 25.093 18.357 1.00 34.97 272 LYS A O 1
ATOM 2183 N N . ASP A 1 273 ? 15.926 22.914 18.439 1.00 29.61 273 ASP A N 1
ATOM 2184 C CA . ASP A 1 273 ? 17.350 23.138 18.758 1.00 29.61 273 ASP A CA 1
ATOM 2185 C C . ASP A 1 273 ? 18.260 23.369 17.540 1.00 29.61 273 ASP A C 1
ATOM 2187 O O . ASP A 1 273 ? 19.417 23.744 17.704 1.00 29.61 273 ASP A O 1
ATOM 2191 N N . ILE A 1 274 ? 17.739 23.252 16.314 1.00 39.34 274 ILE A N 1
ATOM 2192 C CA . ILE A 1 274 ? 18.466 23.644 15.088 1.00 39.34 274 ILE A CA 1
ATOM 2193 C C . ILE A 1 274 ? 18.217 25.132 14.744 1.00 39.34 274 ILE A C 1
ATOM 2195 O O . ILE A 1 274 ? 18.918 25.723 13.925 1.00 39.34 274 ILE A O 1
ATOM 2199 N N . ILE A 1 275 ? 17.280 25.798 15.435 1.00 36.69 275 ILE A N 1
ATOM 2200 C CA . ILE A 1 275 ? 16.928 27.217 15.237 1.00 36.69 275 ILE A CA 1
ATOM 2201 C C . ILE A 1 275 ? 17.468 28.077 16.394 1.00 36.69 275 ILE A C 1
ATOM 2203 O O . ILE A 1 275 ? 16.783 28.938 16.944 1.00 36.69 275 ILE A O 1
ATOM 2207 N N . LYS A 1 276 ? 18.727 27.861 16.787 1.00 29.20 276 LYS A N 1
ATOM 2208 C CA . LYS A 1 276 ? 19.509 28.889 17.500 1.00 29.20 276 LYS A CA 1
ATOM 2209 C C . LYS A 1 276 ? 20.593 29.530 16.632 1.00 29.20 276 LYS A C 1
ATOM 2211 O O . LYS A 1 276 ? 20.950 30.670 16.906 1.00 29.20 276 LYS A O 1
ATOM 2216 N N . ASP A 1 277 ? 20.968 28.903 15.515 1.00 31.59 277 ASP A N 1
ATOM 2217 C CA . ASP A 1 277 ? 22.029 29.412 14.628 1.00 31.59 277 ASP A CA 1
ATOM 2218 C C . ASP A 1 277 ? 21.539 30.193 13.400 1.00 31.59 277 ASP A C 1
ATOM 2220 O O . ASP A 1 277 ? 22.334 30.632 12.573 1.00 31.59 277 ASP A O 1
ATOM 2224 N N . LYS A 1 278 ? 20.233 30.456 13.287 1.00 30.69 278 LYS A N 1
ATOM 2225 C CA . LYS A 1 278 ? 19.687 31.390 12.283 1.00 30.69 278 LYS A CA 1
ATOM 2226 C C . LYS A 1 278 ? 18.732 32.407 12.896 1.00 30.69 278 LYS A C 1
ATOM 2228 O O . LYS A 1 278 ? 17.665 32.704 12.368 1.00 30.69 278 LYS A O 1
ATOM 2233 N N . ARG A 1 279 ? 19.131 32.991 14.024 1.00 30.11 279 ARG A N 1
ATOM 2234 C CA . ARG A 1 279 ? 18.541 34.239 14.515 1.00 30.11 279 ARG A CA 1
ATOM 2235 C C . ARG A 1 279 ? 19.122 35.387 13.684 1.00 30.11 279 ARG A C 1
ATOM 2237 O O . ARG A 1 279 ? 20.094 35.989 14.110 1.00 30.11 279 ARG A O 1
ATOM 2244 N N . ASN A 1 280 ? 18.599 35.593 12.473 1.00 34.28 280 ASN A N 1
ATOM 2245 C CA . ASN A 1 280 ? 18.526 36.885 11.771 1.00 34.28 280 ASN A CA 1
ATOM 2246 C C . ASN A 1 280 ? 17.949 36.689 10.360 1.00 34.28 280 ASN A C 1
ATOM 2248 O O . ASN A 1 280 ? 18.701 36.532 9.405 1.00 34.28 280 ASN A O 1
ATOM 2252 N N . GLN A 1 281 ? 16.614 36.704 10.264 1.00 29.08 281 GLN A N 1
ATOM 2253 C CA . GLN A 1 281 ? 15.782 37.391 9.254 1.00 29.08 281 GLN A CA 1
ATOM 2254 C C . GLN A 1 281 ? 14.461 36.633 9.021 1.00 29.08 281 GLN A C 1
ATOM 2256 O O . GLN A 1 281 ? 14.466 35.460 8.669 1.00 29.08 281 GLN A O 1
ATOM 2261 N N . GLY A 1 282 ? 13.342 37.348 9.200 1.00 27.03 282 GLY A N 1
ATOM 2262 C CA . GLY A 1 282 ? 12.030 37.015 8.631 1.00 27.03 282 GLY A CA 1
ATOM 2263 C C . GLY A 1 282 ? 11.158 36.040 9.426 1.00 27.03 282 GLY A C 1
ATOM 2264 O O . GLY A 1 282 ? 11.046 34.872 9.077 1.00 27.03 282 GLY A O 1
ATOM 2265 N N . SER A 1 283 ? 10.495 36.532 10.473 1.00 37.19 283 SER A N 1
ATOM 2266 C CA . SER A 1 283 ? 9.404 35.844 11.172 1.00 37.19 283 SER A CA 1
ATOM 2267 C C . SER A 1 283 ? 8.078 36.173 10.489 1.00 37.19 283 SER A C 1
ATOM 2269 O O . SER A 1 283 ? 7.648 37.311 10.616 1.00 37.19 283 SER A O 1
ATOM 2271 N N . GLU A 1 284 ? 7.423 35.200 9.845 1.00 30.83 284 GLU A N 1
ATOM 2272 C CA . GLU A 1 284 ? 5.963 35.249 9.600 1.00 30.83 284 GLU A CA 1
ATOM 2273 C C . GLU A 1 284 ? 5.329 33.893 9.213 1.00 30.83 284 GLU A C 1
ATOM 2275 O O . GLU A 1 284 ? 4.138 33.694 9.421 1.00 30.83 284 GLU A O 1
ATOM 2280 N N . THR A 1 285 ? 6.096 32.893 8.762 1.00 31.70 285 THR A N 1
ATOM 2281 C CA . THR A 1 285 ? 5.506 31.632 8.255 1.00 31.70 285 THR A CA 1
ATOM 2282 C C . THR A 1 285 ? 5.132 30.606 9.343 1.00 31.70 285 THR A C 1
ATOM 2284 O O . THR A 1 285 ? 4.187 29.842 9.167 1.00 31.70 285 THR A O 1
ATOM 2287 N N . TYR A 1 286 ? 5.798 30.590 10.505 1.00 32.84 286 TYR A N 1
ATOM 2288 C CA . TYR A 1 286 ? 5.624 29.519 11.511 1.00 32.84 286 TYR A CA 1
ATOM 2289 C C . TYR A 1 286 ? 4.378 29.641 12.404 1.00 32.84 286 TYR A C 1
ATOM 2291 O O . TYR A 1 286 ? 3.948 28.644 12.978 1.00 32.84 286 TYR A O 1
ATOM 2299 N N . LEU A 1 287 ? 3.766 30.826 12.497 1.00 28.27 287 LEU A N 1
ATOM 2300 C CA . LEU A 1 287 ? 2.483 31.005 13.191 1.00 28.27 287 LEU A CA 1
ATOM 2301 C C . LEU A 1 287 ? 1.300 30.473 12.364 1.00 28.27 287 LEU A C 1
ATOM 2303 O O . LEU A 1 287 ? 0.252 30.177 12.934 1.00 28.27 287 LEU A O 1
ATOM 2307 N N . SER A 1 288 ? 1.464 30.300 11.047 1.00 31.73 288 SER A N 1
ATOM 2308 C CA . SER A 1 288 ? 0.407 29.764 10.178 1.00 31.73 288 SER A CA 1
ATOM 2309 C C . SER A 1 288 ? 0.203 28.255 10.366 1.00 31.73 288 SER A C 1
ATOM 2311 O O . SER A 1 288 ? -0.931 27.805 10.440 1.00 31.73 288 SER A O 1
ATOM 2313 N N . PHE A 1 289 ? 1.274 27.483 10.580 1.00 31.39 289 PHE A N 1
ATOM 2314 C CA . PHE A 1 289 ? 1.243 26.014 10.569 1.00 31.39 289 PHE A CA 1
ATOM 2315 C C . PHE A 1 289 ? 0.462 25.381 11.734 1.00 31.39 289 PHE A C 1
ATOM 2317 O O . PHE A 1 289 ? -0.322 24.455 11.531 1.00 31.39 289 PHE A O 1
ATOM 2324 N N . SER A 1 290 ? 0.625 25.887 12.962 1.00 33.06 290 SER A N 1
ATOM 2325 C CA . SER A 1 290 ? -0.200 25.442 14.099 1.00 33.06 290 SER A CA 1
ATOM 2326 C C . SER A 1 290 ? -1.633 25.958 13.993 1.00 33.06 290 SER A C 1
ATOM 2328 O O . SER A 1 290 ? -2.564 25.324 14.475 1.00 33.06 290 SER A O 1
ATOM 2330 N N . THR A 1 291 ? -1.818 27.109 13.352 1.00 31.55 291 THR A N 1
ATOM 2331 C CA . THR A 1 291 ? -3.130 27.733 13.178 1.00 31.55 291 THR A CA 1
ATOM 2332 C C . THR A 1 291 ? -3.955 27.017 12.105 1.00 31.55 291 THR A C 1
ATOM 2334 O O . THR A 1 291 ? -5.155 26.857 12.292 1.00 31.55 291 THR A O 1
ATOM 2337 N N . GLU A 1 292 ? -3.333 26.513 11.037 1.00 37.88 292 GLU A N 1
ATOM 2338 C CA . GLU A 1 292 ? -3.994 25.755 9.965 1.00 37.88 292 GLU A CA 1
ATOM 2339 C C . GLU A 1 292 ? -4.428 24.353 10.410 1.00 37.88 292 GLU A C 1
ATOM 2341 O O . GLU A 1 292 ? -5.553 23.955 10.117 1.00 37.88 292 GLU A O 1
ATOM 2346 N N . LEU A 1 293 ? -3.603 23.637 11.185 1.00 42.19 293 LEU A N 1
ATOM 2347 C CA . LEU A 1 293 ? -3.977 22.339 11.769 1.00 42.19 293 LEU A CA 1
ATOM 2348 C C . LEU A 1 293 ? -5.124 22.486 12.780 1.00 42.19 293 LEU A C 1
ATOM 2350 O O . LEU A 1 293 ? -6.130 21.789 12.679 1.00 42.19 293 LEU A O 1
ATOM 2354 N N . ASN A 1 294 ? -5.041 23.483 13.667 1.00 38.88 294 ASN A N 1
ATOM 2355 C CA . ASN A 1 294 ? -6.126 23.797 14.601 1.00 38.88 294 ASN A CA 1
ATOM 2356 C C . ASN A 1 294 ? -7.398 24.285 13.880 1.00 38.88 294 ASN A C 1
ATOM 2358 O O . ASN A 1 294 ? -8.509 24.064 14.360 1.00 38.88 294 ASN A O 1
ATOM 2362 N N . SER A 1 295 ? -7.256 24.964 12.737 1.00 39.75 295 SER A N 1
ATOM 2363 C CA . SER A 1 295 ? -8.375 25.396 11.891 1.00 39.75 295 SER A CA 1
ATOM 2364 C C . SER A 1 295 ? -9.058 24.204 11.218 1.00 39.75 295 SER A C 1
ATOM 2366 O O . SER A 1 295 ? -10.287 24.148 11.178 1.00 39.75 295 SER A O 1
ATOM 2368 N N . PHE A 1 296 ? -8.284 23.219 10.755 1.00 46.22 296 PHE A N 1
ATOM 2369 C CA . PHE A 1 296 ? -8.807 21.994 10.158 1.00 46.22 296 PHE A CA 1
ATOM 2370 C C . PHE A 1 296 ? -9.549 21.130 11.182 1.00 46.22 296 PHE A C 1
ATOM 2372 O O . PHE A 1 296 ? -10.686 20.738 10.928 1.00 46.22 296 PHE A O 1
ATOM 2379 N N . ASP A 1 297 ? -8.969 20.915 12.366 1.00 45.69 297 ASP A N 1
ATOM 2380 C CA . ASP A 1 297 ? -9.622 20.176 13.454 1.00 45.69 297 ASP A CA 1
ATOM 2381 C C . ASP A 1 297 ? -10.923 20.866 13.897 1.00 45.69 297 ASP A C 1
ATOM 2383 O O . ASP A 1 297 ? -11.946 20.218 14.126 1.00 45.69 297 ASP A O 1
ATOM 2387 N N . LYS A 1 298 ? -10.933 22.206 13.922 1.00 54.16 298 LYS A N 1
ATOM 2388 C CA . LYS A 1 298 ? -12.129 23.003 14.221 1.00 54.16 298 LYS A CA 1
ATOM 2389 C C . LYS A 1 298 ? -13.182 22.939 13.109 1.00 54.16 298 LYS A C 1
ATOM 2391 O O . LYS A 1 298 ? -14.376 22.901 13.406 1.00 54.16 298 LYS A O 1
ATOM 2396 N N . ALA A 1 299 ? -12.768 22.910 11.844 1.00 46.34 299 ALA A N 1
ATOM 2397 C CA . ALA A 1 299 ? -13.669 22.734 10.708 1.00 46.34 299 ALA A CA 1
ATOM 2398 C C . ALA A 1 299 ? -14.289 21.328 10.700 1.00 46.34 299 ALA A C 1
ATOM 2400 O O . ALA A 1 299 ? -15.484 21.187 10.445 1.00 46.34 299 ALA A O 1
ATOM 2401 N N . LEU A 1 300 ? -13.512 20.301 11.052 1.00 50.16 300 LEU A N 1
ATOM 2402 C CA . LEU A 1 300 ? -13.980 18.921 11.154 1.00 50.16 300 LEU A CA 1
ATOM 2403 C C . LEU A 1 300 ? -14.991 18.753 12.300 1.00 50.16 300 LEU A C 1
ATOM 2405 O O . LEU A 1 300 ? -16.062 18.188 12.084 1.00 50.16 300 LEU A O 1
ATOM 2409 N N . ALA A 1 301 ? -14.705 19.333 13.471 1.00 53.78 301 ALA A N 1
ATOM 2410 C CA . ALA A 1 301 ? -15.625 19.349 14.610 1.00 53.78 301 ALA A CA 1
ATOM 2411 C C . ALA A 1 301 ? -16.933 20.098 14.292 1.00 53.78 301 ALA A C 1
ATOM 2413 O O . ALA A 1 301 ? -18.017 19.650 14.661 1.00 53.78 301 ALA A O 1
ATOM 2414 N N . SER A 1 302 ? -16.858 21.204 13.541 1.00 50.59 302 SER A N 1
ATOM 2415 C CA . SER A 1 302 ? -18.044 21.949 13.097 1.00 50.59 302 SER A CA 1
ATOM 2416 C C . SER A 1 302 ? -18.909 21.160 12.107 1.00 50.59 302 SER A C 1
ATOM 2418 O O . SER A 1 302 ? -20.128 21.331 12.095 1.00 50.59 302 SER A O 1
ATOM 2420 N N . VAL A 1 303 ? -18.303 20.318 11.266 1.00 49.88 303 VAL A N 1
ATOM 2421 C CA . VAL A 1 303 ? -19.027 19.434 10.338 1.00 49.88 303 VAL A CA 1
ATOM 2422 C C . VAL A 1 303 ? -19.663 18.261 11.086 1.00 49.88 303 VAL A C 1
ATOM 2424 O O . VAL A 1 303 ? -20.784 17.871 10.768 1.00 49.88 303 VAL A O 1
ATOM 2427 N N . GLU A 1 304 ? -18.987 17.729 12.104 1.00 50.56 304 GLU A N 1
ATOM 2428 C CA . GLU A 1 304 ? -19.516 16.679 12.978 1.00 50.56 304 GLU A CA 1
ATOM 2429 C C . GLU A 1 304 ? -20.723 17.174 13.788 1.00 50.56 304 GLU A C 1
ATOM 2431 O O . GLU A 1 304 ? -21.759 16.512 13.813 1.00 50.56 304 GLU A O 1
ATOM 2436 N N . GLU A 1 305 ? -20.659 18.391 14.334 1.00 59.19 305 GLU A N 1
ATOM 2437 C CA . GLU A 1 305 ? -21.793 19.017 15.021 1.00 59.19 305 GLU A CA 1
ATOM 2438 C C . GLU A 1 305 ? -22.975 19.291 14.071 1.00 59.19 305 GLU A C 1
ATOM 2440 O O . GLU A 1 305 ? -24.135 19.097 14.442 1.00 59.19 305 GLU A O 1
ATOM 2445 N N . ALA A 1 306 ? -22.706 19.702 12.827 1.00 52.97 306 ALA A N 1
ATOM 2446 C CA . ALA A 1 306 ? -23.746 19.925 11.823 1.00 52.97 306 ALA A CA 1
ATOM 2447 C C . ALA A 1 306 ? -24.438 18.621 11.383 1.00 52.97 306 ALA A C 1
ATOM 2449 O O . ALA A 1 306 ? -25.649 18.617 11.167 1.00 52.97 306 ALA A O 1
ATOM 2450 N N . LEU A 1 307 ? -23.698 17.513 11.290 1.00 44.00 307 LEU A N 1
ATOM 2451 C CA . LEU A 1 307 ? -24.243 16.191 10.965 1.00 44.00 307 LEU A CA 1
ATOM 2452 C C . LEU A 1 307 ? -25.080 15.609 12.105 1.00 44.00 307 LEU A C 1
ATOM 2454 O O . LEU A 1 307 ? -26.176 15.120 11.850 1.00 44.00 307 LEU A O 1
ATOM 2458 N N . ILE A 1 308 ? -24.634 15.753 13.357 1.00 62.41 308 ILE A N 1
ATOM 2459 C CA . ILE A 1 308 ? -25.418 15.341 14.533 1.00 62.41 308 ILE A CA 1
ATOM 2460 C C . ILE A 1 308 ? -26.757 16.094 14.584 1.00 62.41 308 ILE A C 1
ATOM 2462 O O . ILE A 1 308 ? -27.781 15.518 14.936 1.00 62.41 308 ILE A O 1
ATOM 2466 N N . ARG A 1 309 ? -26.788 17.373 14.186 1.00 59.06 309 ARG A N 1
ATOM 2467 C CA . ARG A 1 309 ? -28.036 18.153 14.105 1.00 59.06 309 ARG A CA 1
ATOM 2468 C C . ARG A 1 309 ? -28.968 17.705 12.975 1.00 59.06 309 ARG A C 1
ATOM 2470 O O . ARG A 1 309 ? -30.170 17.913 13.089 1.00 59.06 309 ARG A O 1
ATOM 2477 N N . LEU A 1 310 ? -28.435 17.110 11.908 1.00 45.53 310 LEU A N 1
ATOM 2478 C CA . LEU A 1 310 ? -29.218 16.587 10.783 1.00 45.53 310 LEU A CA 1
ATOM 2479 C C . LEU A 1 310 ? -29.743 15.166 11.033 1.00 45.53 310 LEU A C 1
ATOM 2481 O O . LEU A 1 310 ? -30.769 14.804 10.473 1.00 45.53 310 LEU A O 1
ATOM 2485 N N . GLU A 1 311 ? -29.088 14.383 11.892 1.00 43.72 311 GLU A N 1
ATOM 2486 C CA . GLU A 1 311 ? -29.538 13.040 12.299 1.00 43.72 311 GLU A CA 1
ATOM 2487 C C . GLU A 1 311 ? -30.668 13.061 13.355 1.00 43.72 311 GLU A C 1
ATOM 2489 O O . GLU A 1 311 ? -31.222 12.014 13.683 1.00 43.72 311 GLU A O 1
ATOM 2494 N N . VAL A 1 312 ? -31.032 14.241 13.880 1.00 48.16 312 VAL A N 1
ATOM 2495 C CA . VAL A 1 312 ? -32.084 14.440 14.905 1.00 48.16 312 VAL A CA 1
ATOM 2496 C C . VAL A 1 312 ? -33.363 15.091 14.326 1.00 48.16 312 VAL A C 1
ATOM 2498 O O . VAL A 1 312 ? -34.285 15.409 15.078 1.00 48.16 312 VAL A O 1
ATOM 2501 N N . CYS A 1 313 ? -33.462 15.261 13.001 1.00 37.00 313 CYS A N 1
ATOM 2502 C CA . CYS A 1 313 ? -34.690 15.700 12.318 1.00 37.00 313 CYS A CA 1
ATOM 2503 C C . CYS A 1 313 ? -35.440 14.545 11.648 1.00 37.00 313 CYS A C 1
ATOM 2505 O O . CYS A 1 313 ? -34.803 13.782 10.891 1.00 37.00 313 CYS A O 1
#

pLDDT: mean 76.47, std 21.9, range [25.28, 97.75]

Organism: Iris pallida (NCBI:txid29817)

Secondary structure (DSSP, 8-state):
-HHHHHHHHHHHH-GGGSS-HHHHHHHHHHHHHHHHHHHTTS-HHHHHHHHHHHT-HHHHHHHHHHHHT-TT--STTHHHHHHHHHHHHHHHHHHHHHHTTGGGG---SS-HHHHHHHHHHHHHHHHHHHHHHHHHHHTT-----HHHHHHHHHHHHTHHHH-GGGGSHHHHHHHHHHHHHHTTT--SS-S----------------PPPHHHHHHHHHHHHHHHHHHHHHH-GGGTSTT-HHHHHHHHHHHHHHHHHHHHTT---GGGGGSTTTTTT-SS---SHHHHHHHHHHHHHHHHHHHHHHHHHTT-

Solvent-accessible surface area (backbone atoms only — not comparable to full-atom values): 18279 Å² total; per-residue (Å²): 108,71,69,58,50,53,52,34,52,54,56,74,61,35,67,93,76,42,100,47,70,72,60,60,69,46,46,64,61,52,51,44,56,52,50,56,58,44,53,78,76,39,59,66,71,60,48,48,53,58,30,42,77,62,68,38,42,68,58,51,38,55,64,47,22,55,63,74,46,48,86,81,65,86,53,87,78,36,54,66,53,48,32,50,52,50,52,50,51,40,54,50,39,28,52,51,39,57,74,70,42,56,64,79,68,46,94,65,94,67,54,67,73,51,51,37,52,37,47,21,56,42,33,52,37,26,38,49,22,51,50,50,54,52,50,41,56,74,49,73,45,78,88,83,50,75,51,63,51,51,45,38,51,41,34,44,55,44,52,35,80,78,39,62,57,42,66,45,66,72,54,38,49,52,50,52,51,54,37,39,62,76,41,64,51,51,42,78,66,67,96,70,81,76,99,66,95,78,74,83,87,79,95,79,78,93,76,64,66,54,63,71,57,50,52,51,50,50,52,52,51,52,50,49,52,45,54,45,48,74,74,47,40,69,73,62,71,46,83,82,37,53,60,46,52,50,52,45,53,54,49,45,52,48,49,51,54,36,34,59,74,68,67,50,73,66,69,71,62,70,61,58,77,70,64,69,85,67,85,81,80,86,90,72,71,75,70,48,58,65,49,51,54,55,46,49,55,50,51,53,52,53,51,51,54,53,50,58,62,58,76,75,110